Protein AF-A0A286EP59-F1 (afdb_monomer)

Foldseek 3Di:
DPDPDDPPQKWKWKALVLPDDTATDPQWPDKPDKDKDFDKDWPDDPPNVPDTDIDGPDIWIKIKIKGKDFQDDDDTRVRVVQQVQLPPPDDSSQKMKMKMDGNLQDAFIKIFIWGKDWDKACDPDPGMIMIMIMTIGDDDTGTDRGPLHPQDEWAWQAWPPLFDPAFDKIKTFTARQRQWPWKAQAPGTFPDWDADDSRGIIITGQHDVSRPGQKMWIAGPVGIDIDGRQFHCPDDFDWDDDDPVGATDTPPDGQFDADPVRDTDHDPFWDWDDDVPDITIHGD

Solvent-accessible surface area (backbone atoms only — not comparable to full-atom values): 16296 Å² total; per-residue (Å²): 132,85,78,84,76,66,85,85,44,65,38,49,31,41,20,82,75,70,80,61,77,70,32,65,65,68,58,67,78,45,71,70,50,84,44,76,50,68,42,74,41,85,58,59,58,96,80,46,80,91,49,88,36,75,42,72,80,49,72,49,40,37,35,42,38,26,29,59,42,78,67,66,92,72,86,74,57,69,46,56,56,55,59,57,65,18,61,95,44,68,70,78,62,19,44,33,22,38,38,38,28,33,66,83,28,42,81,56,18,36,35,33,36,24,38,61,46,80,47,81,46,77,50,97,49,96,55,38,30,35,39,40,36,39,32,45,43,52,74,72,72,42,81,42,80,18,92,66,36,68,75,47,65,35,41,71,49,33,32,40,62,50,63,49,59,66,64,37,72,31,43,35,35,40,38,49,42,63,66,53,77,47,47,25,29,52,94,35,64,35,90,54,74,45,73,37,82,93,14,31,33,35,45,28,40,34,24,84,86,23,57,84,30,62,30,36,35,41,27,37,94,69,36,71,26,74,38,55,38,23,22,66,70,82,63,93,78,54,72,52,67,64,48,100,86,66,48,60,25,52,82,88,42,81,75,75,76,81,44,102,83,73,58,90,77,69,71,90,48,56,48,80,50,83,48,99,92,52,82,48,62,33,57,104

Radius of gyration: 27.91 Å; Cα contacts (8 Å, |Δi|>4): 615; chains: 1; bounding box: 55×60×104 Å

pLDDT: mean 75.4, std 17.61, range [32.81, 95.69]

Structure (mmCIF, N/CA/C/O backbone):
data_AF-A0A286EP59-F1
#
_entry.id   AF-A0A286EP59-F1
#
loop_
_atom_site.group_PDB
_atom_site.id
_atom_site.type_symbol
_atom_site.label_atom_id
_atom_site.label_alt_id
_atom_site.label_comp_id
_atom_site.label_asym_id
_atom_site.label_entity_id
_atom_site.label_seq_id
_atom_site.pdbx_PDB_ins_code
_atom_site.Cartn_x
_atom_site.Cartn_y
_atom_site.Cartn_z
_atom_site.occupancy
_atom_site.B_iso_or_equiv
_atom_site.auth_seq_id
_atom_site.auth_comp_id
_atom_site.auth_asym_id
_atom_site.auth_atom_id
_atom_site.pdbx_PDB_model_num
ATOM 1 N N . MET A 1 1 ? -20.302 1.906 -12.941 1.00 37.22 1 MET A N 1
ATOM 2 C CA . MET A 1 1 ? -19.857 3.307 -12.773 1.00 37.22 1 MET A CA 1
ATOM 3 C C . MET A 1 1 ? -18.383 3.247 -12.395 1.00 37.22 1 MET A C 1
ATOM 5 O O . MET A 1 1 ? -18.082 2.725 -11.335 1.00 37.22 1 MET A O 1
ATOM 9 N N . VAL A 1 2 ? -17.461 3.611 -13.293 1.00 38.53 2 VAL A N 1
ATOM 10 C CA . VAL A 1 2 ? -16.016 3.547 -13.001 1.00 38.53 2 VAL A CA 1
ATOM 11 C C . VAL A 1 2 ? -15.679 4.744 -12.119 1.00 38.53 2 VAL A C 1
ATOM 13 O O . VAL A 1 2 ? -15.661 5.878 -12.597 1.00 38.53 2 VAL A O 1
ATOM 16 N N . THR A 1 3 ? -15.493 4.516 -10.822 1.00 42.91 3 THR A N 1
ATOM 17 C CA . THR A 1 3 ? -15.044 5.556 -9.894 1.00 42.91 3 THR A CA 1
ATOM 18 C C . THR A 1 3 ? -13.669 6.019 -10.362 1.00 42.91 3 THR A C 1
ATOM 20 O O . THR A 1 3 ? -12.721 5.237 -10.375 1.00 42.91 3 THR A O 1
ATOM 23 N N . ARG A 1 4 ? -13.558 7.272 -10.815 1.00 45.31 4 ARG A N 1
ATOM 24 C CA . ARG A 1 4 ? -12.276 7.859 -11.217 1.00 45.31 4 ARG A CA 1
ATOM 25 C C . ARG A 1 4 ? -11.394 7.960 -9.970 1.00 45.31 4 ARG A C 1
ATOM 27 O O . ARG A 1 4 ? -11.569 8.867 -9.162 1.00 45.31 4 ARG A O 1
ATOM 34 N N . ARG A 1 5 ? -10.503 6.987 -9.779 1.00 49.22 5 ARG A N 1
ATOM 35 C CA . ARG A 1 5 ? -9.507 6.981 -8.702 1.00 49.22 5 ARG A CA 1
ATOM 36 C C . ARG A 1 5 ? -8.409 7.996 -9.026 1.00 49.22 5 ARG A C 1
ATOM 38 O O . ARG A 1 5 ? -7.982 8.108 -10.171 1.00 49.22 5 ARG A O 1
ATOM 45 N N . LEU A 1 6 ? -7.992 8.773 -8.029 1.00 49.88 6 LEU A N 1
ATOM 46 C CA . LEU A 1 6 ? -6.940 9.779 -8.189 1.00 49.88 6 LEU A CA 1
ATOM 47 C C . LEU A 1 6 ? -5.552 9.123 -8.232 1.00 49.88 6 LEU A C 1
ATOM 49 O O . LEU A 1 6 ? -5.297 8.175 -7.495 1.00 49.88 6 LEU A O 1
ATOM 53 N N . ALA A 1 7 ? -4.628 9.710 -8.999 1.00 46.06 7 ALA A N 1
ATOM 54 C CA . ALA A 1 7 ? -3.226 9.280 -9.109 1.00 46.06 7 ALA A CA 1
ATOM 55 C C . ALA A 1 7 ? -2.440 9.297 -7.777 1.00 46.06 7 ALA A C 1
ATOM 57 O O . ALA A 1 7 ? -1.387 8.685 -7.666 1.00 46.06 7 ALA A O 1
ATOM 58 N N . ARG A 1 8 ? -2.964 9.957 -6.737 1.00 57.34 8 ARG A N 1
ATOM 59 C CA . ARG A 1 8 ? -2.324 10.096 -5.417 1.00 57.34 8 ARG A CA 1
ATOM 60 C C . ARG A 1 8 ? -2.447 8.870 -4.493 1.00 57.34 8 ARG A C 1
ATOM 62 O O . ARG A 1 8 ? -2.094 8.964 -3.327 1.00 57.34 8 ARG A O 1
ATOM 69 N N . ASN A 1 9 ? -3.007 7.758 -4.968 1.00 71.75 9 ASN A N 1
ATOM 70 C CA . ASN A 1 9 ? -3.218 6.543 -4.167 1.00 71.75 9 ASN A CA 1
ATOM 71 C C . ASN A 1 9 ? -2.093 5.508 -4.348 1.00 71.75 9 ASN A C 1
ATOM 73 O O . ASN A 1 9 ? -2.273 4.339 -4.024 1.00 71.75 9 ASN A O 1
ATOM 77 N N . PHE A 1 10 ? 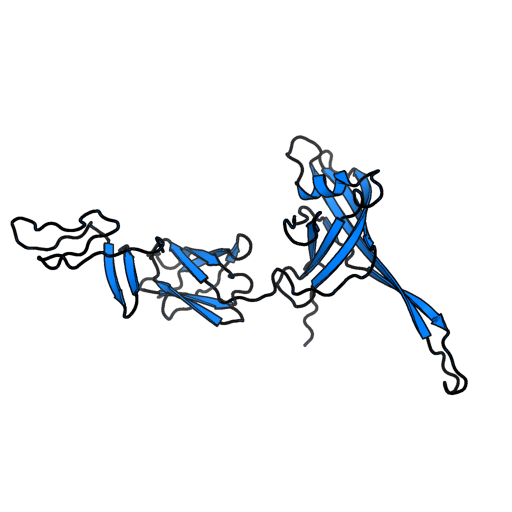-0.946 5.901 -4.902 1.00 80.19 10 PHE A N 1
ATOM 78 C CA . PHE A 1 10 ? 0.178 4.989 -5.058 1.00 80.19 10 PHE A CA 1
ATOM 79 C C . PHE A 1 10 ? 1.162 5.102 -3.916 1.00 80.19 10 PHE A C 1
ATOM 81 O O . PHE A 1 10 ? 1.440 6.169 -3.370 1.00 80.19 10 PHE A O 1
ATOM 88 N N . GLY A 1 11 ? 1.696 3.945 -3.578 1.00 85.25 11 GLY A N 1
ATOM 89 C CA . GLY A 1 11 ? 2.773 3.793 -2.656 1.00 85.25 11 GLY A CA 1
ATOM 90 C C . GLY A 1 11 ? 4.020 3.237 -3.300 1.00 85.25 11 GLY A C 1
ATOM 91 O O . GLY A 1 11 ? 3.915 2.421 -4.204 1.00 85.25 11 GLY A O 1
ATOM 92 N N . LEU A 1 12 ? 5.172 3.679 -2.804 1.00 90.19 12 LEU A N 1
ATOM 93 C CA . LEU A 1 12 ? 6.494 3.277 -3.247 1.00 90.19 12 LEU A CA 1
ATOM 94 C C . LEU A 1 12 ? 7.293 2.763 -2.048 1.00 90.19 12 LEU A C 1
ATOM 96 O O . LEU A 1 12 ? 7.479 3.502 -1.079 1.00 90.19 12 LEU A O 1
ATOM 100 N N . ASP A 1 13 ? 7.777 1.526 -2.132 1.00 91.56 13 ASP A N 1
ATOM 101 C CA . ASP A 1 13 ? 8.725 0.980 -1.161 1.00 91.56 13 ASP A CA 1
ATOM 102 C C . ASP A 1 13 ? 9.990 0.487 -1.864 1.00 91.56 13 ASP A C 1
ATOM 104 O O . ASP A 1 13 ? 9.941 0.018 -3.005 1.00 91.56 13 ASP A O 1
ATOM 108 N N . VAL A 1 14 ? 11.108 0.549 -1.143 1.00 92.06 14 VAL A N 1
ATOM 109 C CA . VAL A 1 14 ? 12.451 0.224 -1.632 1.00 92.06 14 VAL A CA 1
ATOM 110 C C . VAL A 1 14 ? 13.106 -0.816 -0.718 1.00 92.06 14 VAL A C 1
ATOM 112 O O . VAL A 1 14 ? 12.961 -0.750 0.503 1.00 92.06 14 VAL A O 1
ATOM 115 N N . SER A 1 15 ? 13.829 -1.777 -1.295 1.00 92.00 15 SER A N 1
ATOM 116 C CA . SER A 1 15 ? 14.609 -2.798 -0.577 1.00 92.00 15 SER A CA 1
ATOM 117 C C . SER A 1 15 ? 15.932 -3.105 -1.297 1.00 92.00 15 SER A C 1
ATOM 119 O O . SER A 1 15 ? 16.074 -2.879 -2.499 1.00 92.00 15 SER A O 1
ATOM 121 N N . ARG A 1 16 ? 16.912 -3.639 -0.557 1.00 87.44 16 ARG A N 1
ATOM 122 C CA . ARG A 1 16 ? 18.180 -4.179 -1.094 1.00 87.44 16 ARG A CA 1
ATOM 123 C C . ARG A 1 16 ? 18.080 -5.640 -1.509 1.00 87.44 16 ARG A C 1
ATOM 125 O O . ARG A 1 16 ? 18.800 -6.059 -2.406 1.00 87.44 16 ARG A O 1
ATOM 132 N N . ASP A 1 17 ? 17.231 -6.410 -0.837 1.00 83.88 17 ASP A N 1
ATOM 133 C CA . ASP A 1 17 ? 17.156 -7.864 -1.002 1.00 83.88 17 ASP A CA 1
ATOM 134 C C . ASP A 1 17 ? 15.942 -8.303 -1.843 1.00 83.88 17 ASP A C 1
ATOM 136 O O . ASP A 1 17 ? 15.918 -9.422 -2.352 1.00 83.88 17 ASP A O 1
ATOM 140 N N . GLY A 1 18 ? 14.942 -7.426 -2.008 1.00 80.44 18 GLY A N 1
ATOM 141 C CA . GLY A 1 18 ? 13.724 -7.703 -2.773 1.00 80.44 18 GLY A CA 1
ATOM 142 C C . GLY A 1 18 ? 12.801 -8.762 -2.164 1.00 80.44 18 GLY A C 1
ATOM 143 O O . GLY A 1 18 ? 11.808 -9.126 -2.797 1.00 80.44 18 GLY A O 1
ATOM 144 N N . ALA A 1 19 ? 13.106 -9.240 -0.956 1.00 75.19 19 ALA A N 1
ATOM 145 C CA . ALA A 1 19 ? 12.418 -10.330 -0.274 1.00 75.19 19 ALA A CA 1
ATOM 146 C C . ALA A 1 19 ? 11.863 -9.881 1.085 1.00 75.19 19 ALA A C 1
ATOM 148 O O . ALA A 1 19 ? 10.667 -10.016 1.344 1.00 75.19 19 ALA A O 1
ATOM 149 N N . ALA A 1 20 ? 12.709 -9.295 1.929 1.00 68.31 20 ALA A N 1
ATOM 150 C CA . ALA A 1 20 ? 12.374 -8.779 3.248 1.00 68.31 20 ALA A CA 1
ATOM 151 C C . ALA A 1 20 ? 12.752 -7.283 3.337 1.00 68.31 20 ALA A C 1
ATOM 153 O O . ALA A 1 20 ? 13.206 -6.675 2.375 1.00 68.31 20 ALA A O 1
ATOM 154 N N . ASN A 1 21 ? 12.512 -6.635 4.477 1.00 83.81 21 ASN A N 1
ATOM 155 C CA . ASN A 1 21 ? 13.066 -5.296 4.750 1.00 83.81 21 ASN A CA 1
ATOM 156 C C . ASN A 1 21 ? 12.683 -4.196 3.739 1.00 83.81 21 ASN A C 1
ATOM 158 O O . ASN A 1 21 ? 13.524 -3.443 3.250 1.00 83.81 21 ASN A O 1
ATOM 162 N N . TRP A 1 22 ? 11.393 -4.083 3.437 1.00 85.31 22 TRP A N 1
ATOM 163 C CA . TRP A 1 22 ? 10.880 -3.004 2.598 1.00 85.31 22 TRP A CA 1
ATOM 164 C C . TRP A 1 22 ? 10.755 -1.705 3.392 1.00 85.31 22 TRP A C 1
ATOM 166 O O . TRP A 1 22 ? 10.037 -1.649 4.391 1.00 85.31 22 TRP A O 1
ATOM 176 N N . LEU A 1 23 ? 11.428 -0.654 2.926 1.00 86.94 23 LEU A N 1
ATOM 177 C CA . LEU A 1 23 ? 11.336 0.685 3.493 1.00 86.94 23 LEU A CA 1
ATOM 178 C C . LEU A 1 23 ? 10.389 1.541 2.659 1.00 86.94 23 LEU A C 1
ATOM 180 O O . LEU A 1 23 ? 10.552 1.681 1.447 1.00 86.94 23 LEU A O 1
ATOM 184 N N . ARG A 1 24 ? 9.401 2.136 3.326 1.00 88.00 24 ARG A N 1
ATOM 185 C CA . ARG A 1 24 ? 8.423 3.025 2.703 1.00 88.00 24 ARG A CA 1
ATOM 186 C C . ARG A 1 24 ? 9.058 4.362 2.334 1.00 88.00 24 ARG A C 1
ATOM 188 O O . ARG A 1 24 ? 9.624 5.010 3.209 1.00 88.00 24 ARG A O 1
ATOM 195 N N . CYS A 1 25 ? 8.875 4.830 1.100 1.00 84.88 25 CYS A N 1
ATOM 196 C CA . CYS A 1 25 ? 9.193 6.210 0.735 1.00 84.88 25 CYS A CA 1
ATOM 197 C C . CYS A 1 25 ? 8.203 7.182 1.399 1.00 84.88 25 CYS A C 1
ATOM 199 O O . CYS A 1 25 ? 7.010 7.197 1.083 1.00 84.88 25 CYS A O 1
ATOM 201 N N . THR A 1 26 ? 8.705 7.987 2.332 1.00 81.31 26 THR A N 1
ATOM 202 C CA . THR A 1 26 ? 7.993 9.066 3.030 1.00 81.31 26 THR A CA 1
ATOM 203 C C . THR A 1 26 ? 8.334 10.430 2.430 1.00 81.31 26 THR A C 1
ATOM 205 O O . THR A 1 26 ? 9.315 10.575 1.703 1.00 81.31 26 THR A O 1
ATOM 208 N N . GLY A 1 27 ? 7.499 11.442 2.696 1.00 76.94 27 GLY A N 1
ATOM 209 C CA . GLY A 1 27 ? 7.757 12.816 2.243 1.00 76.94 27 GLY A CA 1
ATOM 210 C C . GLY A 1 27 ? 7.637 13.034 0.729 1.00 76.94 27 GLY A C 1
ATOM 211 O O . GLY A 1 27 ? 8.167 14.021 0.222 1.00 76.94 27 GLY A O 1
ATOM 212 N N . VAL A 1 28 ? 6.960 12.128 0.013 1.00 83.12 28 VAL A N 1
ATOM 213 C CA . VAL A 1 28 ? 6.723 12.231 -1.434 1.00 83.12 28 VAL A CA 1
ATOM 214 C C . VAL A 1 28 ? 5.792 13.409 -1.726 1.00 83.12 28 VAL A C 1
ATOM 216 O O . VAL A 1 28 ? 4.666 13.457 -1.233 1.00 83.12 28 VAL A O 1
ATOM 219 N N . VAL A 1 29 ? 6.275 14.353 -2.528 1.00 82.75 29 VAL A N 1
ATOM 220 C CA . VAL A 1 29 ? 5.562 15.577 -2.930 1.00 82.75 29 VAL A CA 1
ATOM 221 C C . VAL A 1 29 ? 4.907 15.395 -4.291 1.00 82.75 29 VAL A C 1
ATOM 223 O O . VAL A 1 29 ? 3.807 15.886 -4.534 1.00 82.75 29 VAL A O 1
ATOM 226 N N . ASP A 1 30 ? 5.587 14.667 -5.171 1.00 83.31 30 ASP A N 1
ATOM 227 C CA . ASP A 1 30 ? 5.148 14.402 -6.529 1.00 83.31 30 ASP A CA 1
ATOM 228 C C . ASP A 1 30 ? 5.519 12.969 -6.901 1.00 83.31 30 ASP A C 1
ATOM 230 O O . ASP A 1 30 ? 6.642 12.517 -6.661 1.00 83.31 30 ASP A O 1
ATOM 234 N N . PHE A 1 31 ? 4.565 12.250 -7.478 1.00 83.50 31 PHE A N 1
ATOM 235 C CA . PHE A 1 31 ? 4.744 10.876 -7.919 1.00 83.50 31 PHE A CA 1
ATOM 236 C C . PHE A 1 31 ? 4.316 10.786 -9.379 1.00 83.50 31 PHE A C 1
ATOM 238 O O . PHE A 1 31 ? 3.130 10.879 -9.697 1.00 83.50 31 PHE A O 1
ATOM 245 N N . GLY A 1 32 ? 5.291 10.584 -10.264 1.00 76.94 32 GLY A N 1
ATOM 246 C CA . GLY A 1 32 ? 5.094 10.529 -11.712 1.00 76.94 32 GLY A CA 1
ATOM 247 C C . GLY A 1 32 ? 4.379 9.269 -12.204 1.00 76.94 32 GLY A C 1
ATOM 248 O O . GLY A 1 32 ? 4.079 9.168 -13.391 1.00 76.94 32 GLY A O 1
ATOM 249 N N . GLY A 1 33 ? 4.078 8.320 -11.311 1.00 76.88 33 GLY A N 1
ATOM 250 C CA . GLY A 1 33 ? 3.508 7.031 -11.683 1.00 76.88 33 GLY A CA 1
ATOM 251 C C . GLY A 1 33 ? 4.537 6.083 -12.310 1.00 76.88 33 GLY A C 1
ATOM 252 O O . GLY A 1 33 ? 5.633 6.503 -12.687 1.00 76.88 33 GLY A O 1
ATOM 253 N N . PRO A 1 34 ? 4.199 4.790 -12.430 1.00 84.06 34 PRO A N 1
ATOM 254 C CA . PRO A 1 34 ? 4.970 3.867 -13.246 1.00 84.06 34 PRO A CA 1
ATOM 255 C C . PRO A 1 34 ? 4.710 4.138 -14.734 1.00 84.06 34 PRO A C 1
ATOM 257 O O . PRO A 1 34 ? 3.574 4.048 -15.204 1.00 84.06 34 PRO A O 1
ATOM 260 N N . ALA A 1 35 ? 5.766 4.450 -15.480 1.00 88.38 35 ALA A N 1
ATOM 261 C CA . ALA A 1 35 ? 5.729 4.595 -16.927 1.00 88.38 35 ALA A CA 1
ATOM 262 C C . ALA A 1 35 ? 6.224 3.304 -17.583 1.00 88.38 35 ALA A C 1
ATOM 264 O O . ALA A 1 35 ? 7.310 2.830 -17.267 1.00 88.38 35 ALA A O 1
ATOM 265 N N . PHE A 1 36 ? 5.441 2.751 -18.509 1.00 88.12 36 PHE A N 1
ATOM 266 C CA . PHE A 1 36 ? 5.832 1.612 -19.339 1.00 88.12 36 PHE A CA 1
ATOM 267 C C . PHE A 1 36 ? 5.971 2.079 -20.783 1.00 88.12 36 PHE A C 1
ATOM 269 O O . PHE A 1 36 ? 5.003 2.553 -21.381 1.00 88.12 36 PHE A O 1
ATOM 276 N N . THR A 1 37 ? 7.167 1.933 -21.343 1.00 90.75 37 THR A N 1
ATOM 277 C CA . THR A 1 37 ? 7.516 2.443 -22.670 1.00 90.75 37 THR A CA 1
ATOM 278 C C . THR A 1 37 ? 7.837 1.266 -23.593 1.00 90.75 37 THR A C 1
ATOM 280 O O . THR A 1 37 ? 8.955 0.748 -23.552 1.00 90.75 37 THR A O 1
ATOM 283 N N . PRO A 1 38 ? 6.869 0.801 -24.405 1.00 89.88 38 PRO A N 1
ATOM 284 C CA . PRO A 1 38 ? 7.099 -0.265 -25.372 1.00 89.88 38 PRO A CA 1
ATOM 285 C C . PRO A 1 38 ? 7.773 0.269 -26.641 1.00 89.88 38 PRO A C 1
ATOM 287 O O . PRO A 1 38 ? 7.291 1.225 -27.259 1.00 89.88 38 PRO A O 1
ATOM 290 N N . THR A 1 39 ? 8.832 -0.405 -27.080 1.00 91.06 39 THR A N 1
ATOM 291 C CA . THR A 1 39 ? 9.422 -0.219 -28.409 1.00 91.06 39 THR A CA 1
ATOM 292 C C . THR A 1 39 ? 8.615 -1.018 -29.424 1.00 91.06 39 THR A C 1
ATOM 294 O O . THR A 1 39 ? 8.334 -2.199 -29.229 1.00 91.06 39 THR A O 1
ATOM 297 N N . LYS A 1 40 ? 8.207 -0.359 -30.509 1.00 88.31 40 LYS A N 1
ATOM 298 C CA . LYS A 1 40 ? 7.279 -0.893 -31.511 1.00 88.31 40 LYS A CA 1
ATOM 299 C C . LYS A 1 40 ? 8.006 -1.100 -32.835 1.00 88.31 40 LYS A C 1
ATOM 301 O O . LYS A 1 40 ? 8.562 -0.141 -33.366 1.00 88.31 40 LYS A O 1
ATOM 306 N N . ALA A 1 41 ? 7.950 -2.309 -33.380 1.00 85.38 41 ALA A N 1
ATOM 307 C CA . ALA A 1 41 ? 8.433 -2.619 -34.721 1.00 85.38 41 ALA A CA 1
ATOM 308 C C . ALA A 1 41 ? 7.261 -2.924 -35.660 1.00 85.38 41 ALA A C 1
ATOM 310 O O . ALA A 1 41 ? 6.232 -3.454 -35.235 1.00 85.38 41 ALA A O 1
ATOM 311 N N . ASP A 1 42 ? 7.421 -2.576 -36.937 1.00 85.00 42 ASP A N 1
ATOM 312 C CA . ASP A 1 42 ? 6.468 -2.955 -37.982 1.00 85.00 42 ASP A CA 1
ATOM 313 C C . ASP A 1 42 ? 6.542 -4.475 -38.197 1.00 85.00 42 ASP A C 1
ATOM 315 O O . ASP A 1 42 ? 7.626 -5.028 -38.390 1.00 85.00 42 ASP A O 1
ATOM 319 N N . SER A 1 43 ? 5.394 -5.144 -38.124 1.00 83.06 43 SER A N 1
ATOM 320 C CA . SER A 1 43 ? 5.244 -6.589 -38.327 1.00 83.06 43 SER A CA 1
ATOM 321 C C . SER A 1 43 ? 4.156 -6.901 -39.352 1.00 83.06 43 SER A C 1
ATOM 323 O O . SER A 1 43 ? 3.492 -7.931 -39.260 1.00 83.06 43 SER A O 1
ATOM 325 N N . THR A 1 44 ? 3.912 -5.975 -40.280 1.00 84.19 44 THR A N 1
ATOM 326 C CA . THR A 1 44 ? 2.902 -6.135 -41.330 1.00 84.19 44 THR A CA 1
ATOM 327 C C . THR A 1 44 ? 3.256 -7.309 -42.245 1.00 84.19 44 THR A C 1
ATOM 329 O O . THR A 1 44 ? 4.384 -7.407 -42.729 1.00 84.19 44 THR A O 1
ATOM 332 N N . ASP A 1 45 ? 2.282 -8.182 -42.497 1.00 79.38 45 ASP A N 1
ATOM 333 C CA . ASP A 1 45 ? 2.404 -9.325 -43.402 1.00 79.38 45 ASP A CA 1
ATOM 334 C C . ASP A 1 45 ? 1.542 -9.147 -44.666 1.00 79.38 45 ASP A C 1
ATOM 336 O O . ASP A 1 45 ? 0.793 -8.178 -44.817 1.00 79.38 45 ASP A O 1
ATOM 340 N N . VAL A 1 46 ? 1.681 -10.080 -45.612 1.00 79.31 46 VAL A N 1
ATOM 341 C CA . VAL A 1 46 ? 0.963 -10.044 -46.899 1.00 79.31 46 VAL A CA 1
ATOM 342 C C . VAL A 1 46 ? -0.554 -10.221 -46.753 1.00 79.31 46 VAL A C 1
ATOM 344 O O . VAL A 1 46 ? -1.293 -9.830 -47.654 1.00 79.31 46 VAL A O 1
ATOM 347 N N . ASP A 1 47 ? -1.015 -10.738 -45.611 1.00 81.50 47 ASP A N 1
ATOM 348 C CA . ASP A 1 47 ? -2.419 -11.043 -45.330 1.00 81.50 47 ASP A CA 1
ATOM 349 C C . ASP A 1 47 ? -3.102 -9.969 -44.463 1.00 81.50 47 ASP A C 1
ATOM 351 O O . ASP A 1 47 ? -4.308 -10.032 -44.220 1.00 81.50 47 ASP A O 1
ATOM 355 N N . SER A 1 48 ? -2.378 -8.917 -44.063 1.00 76.38 48 SER A N 1
ATOM 356 C CA . SER A 1 48 ? -2.872 -7.835 -43.195 1.00 76.38 48 SER A CA 1
ATOM 357 C C . SER A 1 48 ? -3.948 -6.939 -43.844 1.00 76.38 48 SER A C 1
ATOM 359 O O . SER A 1 48 ? -4.353 -5.927 -43.269 1.00 76.38 48 SER A O 1
ATOM 361 N N . GLY A 1 49 ? -4.412 -7.259 -45.059 1.00 78.00 49 GLY A N 1
ATOM 362 C CA . GLY A 1 49 ? -5.521 -6.565 -45.726 1.00 78.00 49 GLY A CA 1
ATOM 363 C C . GLY A 1 49 ? -5.274 -5.072 -45.981 1.00 78.00 49 GLY A C 1
ATOM 364 O O . GLY A 1 49 ? -6.227 -4.304 -46.080 1.00 78.00 49 GLY A O 1
ATOM 365 N N . GLY A 1 50 ? -4.006 -4.649 -46.049 1.00 77.75 50 GLY A N 1
ATOM 366 C CA . GLY A 1 50 ? -3.611 -3.245 -46.212 1.00 77.75 50 GLY A CA 1
ATOM 367 C C . GLY A 1 50 ? -3.520 -2.431 -44.912 1.00 77.75 50 GLY A C 1
ATOM 368 O O . GLY A 1 50 ? -3.252 -1.231 -44.977 1.00 77.75 50 GLY A O 1
ATOM 369 N N . PHE A 1 51 ? -3.703 -3.049 -43.741 1.00 80.12 51 PHE A N 1
ATOM 370 C CA . PHE A 1 51 ? -3.517 -2.408 -42.435 1.00 80.12 51 PHE A CA 1
ATOM 371 C C . PHE A 1 51 ? -2.119 -2.685 -41.871 1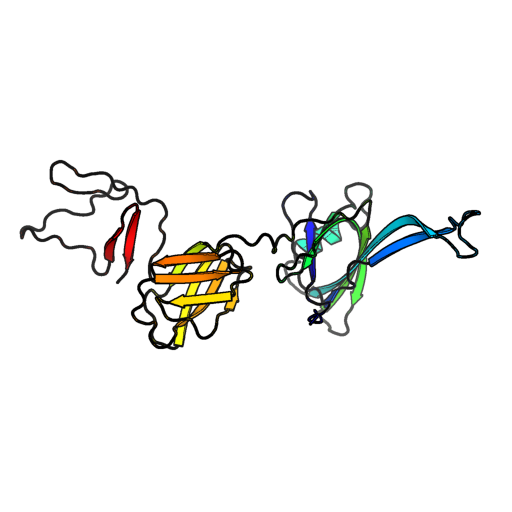.00 80.12 51 PHE A C 1
ATOM 373 O O . PHE A 1 51 ? -1.558 -3.754 -42.082 1.00 80.12 51 PHE A O 1
ATOM 380 N N . LYS A 1 52 ? -1.548 -1.723 -41.133 1.00 79.69 52 LYS A N 1
ATOM 381 C CA . LYS A 1 52 ? -0.263 -1.923 -40.444 1.00 79.69 52 LYS A CA 1
ATOM 382 C C . LYS A 1 52 ? -0.439 -2.824 -39.224 1.00 79.69 52 LYS A C 1
ATOM 384 O O . LYS A 1 52 ? -1.308 -2.559 -38.394 1.00 79.69 52 LYS A O 1
ATOM 389 N N . SER A 1 53 ? 0.442 -3.808 -39.080 1.00 80.88 53 SER A N 1
ATOM 390 C CA . SER A 1 53 ? 0.596 -4.599 -37.858 1.00 80.88 53 SER A CA 1
ATOM 391 C C . SER A 1 53 ? 1.847 -4.151 -37.106 1.00 80.88 53 SER A C 1
ATOM 393 O O . SER A 1 53 ? 2.848 -3.766 -37.713 1.00 80.88 53 SER A O 1
ATOM 395 N N . ILE A 1 54 ? 1.780 -4.142 -35.778 1.00 83.44 54 ILE A N 1
ATOM 396 C CA . ILE A 1 54 ? 2.866 -3.679 -34.915 1.00 83.44 54 ILE A CA 1
ATOM 397 C C . ILE A 1 54 ? 3.093 -4.717 -33.823 1.00 83.44 54 ILE A C 1
ATOM 399 O O . ILE A 1 54 ? 2.157 -5.077 -33.109 1.00 83.44 54 ILE A O 1
ATOM 403 N N . THR A 1 55 ? 4.348 -5.117 -33.642 1.00 84.06 55 THR A N 1
ATOM 404 C CA . THR A 1 55 ? 4.782 -5.984 -32.542 1.00 84.06 55 THR A CA 1
ATOM 405 C C . THR A 1 55 ? 5.646 -5.190 -31.564 1.00 84.06 55 THR A C 1
ATOM 407 O O . THR A 1 55 ? 6.453 -4.351 -31.970 1.00 84.06 55 THR A O 1
ATOM 410 N N . VAL A 1 56 ? 5.469 -5.429 -30.261 1.00 83.94 56 VAL A N 1
ATOM 411 C CA . VAL A 1 56 ? 6.352 -4.876 -29.224 1.00 83.94 56 VAL A CA 1
ATOM 412 C C . VAL A 1 56 ? 7.597 -5.751 -29.148 1.00 83.94 56 VAL A C 1
ATOM 414 O O . VAL A 1 56 ? 7.484 -6.937 -28.854 1.00 83.94 56 VAL A O 1
ATOM 417 N N . THR A 1 57 ? 8.763 -5.184 -29.446 1.00 85.06 57 THR A N 1
ATOM 418 C CA . THR A 1 57 ? 10.031 -5.933 -29.445 1.00 85.06 57 THR A CA 1
ATOM 419 C C . THR A 1 57 ? 10.714 -5.892 -28.092 1.00 85.06 57 THR A C 1
ATOM 421 O O . THR A 1 57 ? 11.276 -6.893 -27.673 1.00 85.06 57 THR A O 1
ATOM 424 N N . ASP A 1 58 ? 10.599 -4.761 -27.396 1.00 83.56 58 ASP A N 1
ATOM 425 C CA . ASP A 1 58 ? 11.183 -4.524 -26.080 1.00 83.56 58 ASP A CA 1
ATOM 426 C C . ASP A 1 58 ? 10.260 -3.627 -25.255 1.00 83.56 58 ASP A C 1
ATOM 428 O O . ASP A 1 58 ? 9.461 -2.857 -25.798 1.00 83.56 58 ASP A O 1
ATOM 432 N N . GLN A 1 59 ? 10.389 -3.688 -23.932 1.00 88.06 59 GLN A N 1
ATOM 433 C CA . GLN A 1 59 ? 9.633 -2.836 -23.022 1.00 88.06 59 GLN A CA 1
ATOM 434 C C . GLN A 1 59 ? 10.526 -2.340 -21.889 1.00 88.06 59 GLN A C 1
ATOM 436 O O . GLN A 1 59 ? 11.064 -3.137 -21.124 1.00 88.06 59 GLN A O 1
ATOM 441 N N . ALA A 1 60 ? 10.623 -1.019 -21.759 1.00 91.12 60 ALA A N 1
ATOM 442 C CA . ALA A 1 60 ? 11.250 -0.364 -20.620 1.00 91.12 60 ALA A CA 1
ATOM 443 C C . ALA A 1 60 ? 10.190 0.083 -19.607 1.00 91.12 60 ALA A C 1
ATOM 445 O O . ALA A 1 60 ? 9.022 0.292 -19.959 1.00 91.12 60 ALA A O 1
ATOM 446 N N . TRP A 1 61 ? 10.601 0.267 -18.357 1.00 92.94 61 TRP A N 1
ATOM 447 C CA . TRP A 1 61 ? 9.780 0.921 -17.346 1.00 92.94 61 TRP A CA 1
ATOM 448 C C . TRP A 1 61 ? 10.615 1.877 -16.504 1.00 92.94 61 TRP A C 1
ATOM 450 O O . TRP A 1 61 ? 11.801 1.642 -16.286 1.00 92.94 61 TRP A O 1
ATOM 460 N N . SER A 1 62 ? 9.998 2.961 -16.048 1.00 91.94 62 SER A N 1
ATOM 461 C CA . SER A 1 62 ? 10.643 3.931 -15.167 1.00 91.94 62 SER A CA 1
ATOM 462 C C . SER A 1 62 ? 9.648 4.575 -14.213 1.00 91.94 62 SER A C 1
ATOM 464 O O . SER A 1 62 ? 8.445 4.623 -14.488 1.00 91.94 62 SER A O 1
ATOM 466 N N . ILE A 1 63 ? 10.147 5.060 -13.075 1.00 91.19 63 ILE A N 1
ATOM 467 C CA . ILE A 1 63 ? 9.351 5.764 -12.063 1.00 91.19 63 ILE A CA 1
ATOM 468 C C . ILE A 1 63 ? 10.077 7.018 -11.614 1.00 91.19 63 ILE A C 1
ATOM 470 O O . ILE A 1 63 ? 11.185 6.949 -11.091 1.00 91.19 63 ILE A O 1
ATOM 474 N N . GLY A 1 64 ? 9.405 8.157 -11.756 1.00 89.31 64 GLY A N 1
ATOM 475 C CA . GLY A 1 64 ? 9.851 9.420 -11.185 1.00 89.31 64 GLY A CA 1
ATOM 476 C C . GLY A 1 64 ?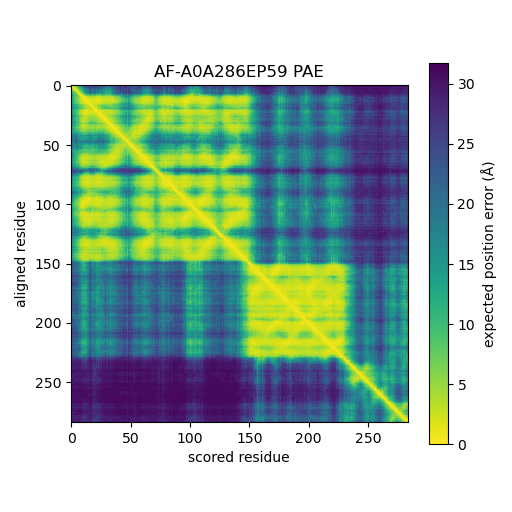 9.145 9.708 -9.871 1.00 89.31 64 GLY A C 1
ATOM 477 O O . GLY A 1 64 ? 7.917 9.690 -9.805 1.00 89.31 64 GLY A O 1
ATOM 478 N N . THR A 1 65 ? 9.907 10.015 -8.829 1.00 89.31 65 THR A N 1
ATOM 479 C CA . THR A 1 65 ? 9.368 10.482 -7.550 1.00 89.31 65 THR A CA 1
ATOM 480 C C . THR A 1 65 ? 10.143 11.697 -7.071 1.00 89.31 65 THR A C 1
ATOM 482 O O . THR A 1 65 ? 11.356 11.785 -7.252 1.00 89.31 65 THR A O 1
ATOM 485 N N . LYS A 1 66 ? 9.453 12.631 -6.425 1.00 87.31 66 LYS A N 1
ATOM 486 C CA . LYS A 1 66 ? 10.075 13.761 -5.734 1.00 87.31 66 LYS A CA 1
ATOM 487 C C . LYS A 1 66 ? 9.739 13.691 -4.265 1.00 87.31 66 LYS A C 1
ATOM 489 O O . LYS A 1 66 ? 8.577 13.481 -3.913 1.00 87.31 66 LYS A O 1
ATOM 494 N N . TYR A 1 67 ? 10.738 13.868 -3.416 1.00 85.69 67 TYR A N 1
ATOM 495 C CA . TYR A 1 67 ? 10.531 13.966 -1.981 1.00 85.69 67 TYR A CA 1
ATOM 496 C C . TYR A 1 67 ? 11.268 15.164 -1.400 1.00 85.69 67 TYR A C 1
ATOM 498 O O . TYR A 1 67 ? 12.347 15.548 -1.859 1.00 85.69 67 TYR A O 1
ATOM 506 N N . ASN A 1 68 ? 10.666 15.743 -0.366 1.00 84.50 68 ASN A N 1
ATOM 507 C CA . ASN A 1 68 ? 11.277 16.818 0.396 1.00 84.50 68 ASN A CA 1
ATOM 508 C C . ASN A 1 68 ? 12.134 16.254 1.527 1.00 84.50 68 ASN A C 1
ATOM 510 O O . ASN A 1 68 ? 11.801 15.249 2.157 1.00 84.50 68 ASN A O 1
ATOM 514 N N . ARG A 1 69 ? 13.222 16.962 1.813 1.00 75.38 69 ARG A N 1
ATOM 515 C CA . ARG A 1 69 ? 14.142 16.703 2.913 1.00 75.38 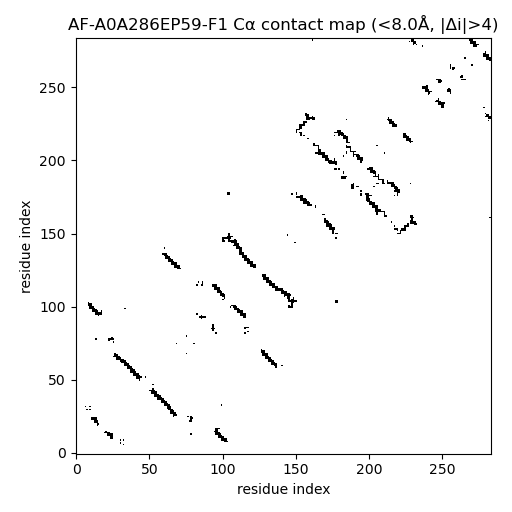69 ARG A CA 1
ATOM 516 C C . ARG A 1 69 ? 14.349 17.984 3.714 1.00 75.38 69 ARG A C 1
ATOM 518 O O . ARG A 1 69 ? 14.499 19.068 3.148 1.00 75.38 69 ARG A O 1
ATOM 525 N N . LEU A 1 70 ? 14.402 17.845 5.036 1.00 68.69 70 LEU A N 1
ATOM 526 C CA . LEU A 1 70 ? 14.797 18.930 5.932 1.00 68.69 70 LEU A CA 1
ATOM 527 C C . LEU A 1 70 ? 16.295 19.223 5.765 1.00 68.69 70 LEU A C 1
ATOM 529 O O . LEU A 1 70 ? 17.128 18.318 5.827 1.00 68.69 70 LEU A O 1
ATOM 533 N N . SER A 1 71 ? 16.633 20.493 5.548 1.00 64.25 71 SER A N 1
ATOM 534 C CA . SER A 1 71 ? 18.000 20.962 5.297 1.00 64.25 71 SER A CA 1
ATOM 535 C C . SER A 1 71 ? 18.801 21.219 6.580 1.00 64.25 71 SER A C 1
ATOM 537 O O . SER A 1 71 ? 20.024 21.336 6.507 1.00 64.25 71 SER A O 1
ATOM 539 N N . LEU A 1 72 ? 18.144 21.312 7.742 1.00 48.72 72 LEU A N 1
ATOM 540 C CA . LEU A 1 72 ? 18.756 21.645 9.030 1.00 48.72 72 LEU A CA 1
ATOM 541 C C . LEU A 1 72 ? 18.213 20.728 10.138 1.00 48.72 72 LEU A C 1
ATOM 543 O O . LEU A 1 72 ? 17.021 20.710 10.420 1.00 48.72 72 LEU A O 1
ATOM 547 N N . SER A 1 73 ? 19.124 19.955 10.740 1.00 52.34 73 SER A N 1
ATOM 548 C CA . SER A 1 73 ? 18.938 19.107 11.931 1.00 52.34 73 SER A CA 1
ATOM 549 C C . SER A 1 73 ? 17.703 18.190 11.936 1.00 52.34 73 SER A C 1
ATOM 551 O O . SER A 1 73 ? 16.667 18.503 12.515 1.00 52.34 73 SER A O 1
ATOM 553 N N . GLY A 1 74 ? 17.861 16.995 11.372 1.00 60.06 74 GLY A N 1
ATOM 554 C CA . GLY A 1 74 ? 16.953 15.862 11.542 1.00 60.06 74 GLY A CA 1
ATOM 555 C C . GLY A 1 74 ? 17.666 14.570 11.151 1.00 60.06 74 GLY A C 1
ATOM 556 O O . GLY A 1 74 ? 18.568 14.604 10.310 1.00 60.06 74 GLY A O 1
ATOM 557 N N . LEU A 1 75 ? 17.306 13.443 11.775 1.00 66.00 75 LEU A N 1
ATOM 558 C CA . LEU A 1 75 ? 17.777 12.134 11.319 1.00 66.00 75 LEU A CA 1
ATOM 559 C C . LEU A 1 75 ? 17.182 11.906 9.915 1.00 66.00 75 LEU A C 1
ATOM 561 O O . LEU A 1 75 ? 15.959 11.976 9.789 1.00 66.00 75 LEU A O 1
ATOM 565 N N . PRO A 1 76 ? 17.991 11.707 8.859 1.00 68.69 76 PRO A N 1
ATOM 566 C CA . PRO A 1 76 ? 17.454 11.471 7.524 1.00 68.69 76 PRO A CA 1
ATOM 567 C C . PRO A 1 76 ? 16.617 10.191 7.510 1.00 68.69 76 PRO A C 1
ATOM 569 O O . PRO A 1 76 ? 16.969 9.216 8.178 1.00 68.69 76 PRO A O 1
ATOM 572 N N . ASP A 1 77 ? 15.534 10.182 6.733 1.00 81.06 77 ASP A N 1
ATOM 573 C CA . ASP A 1 77 ? 14.703 8.989 6.603 1.00 81.06 77 ASP A CA 1
ATOM 574 C C . ASP A 1 77 ? 15.559 7.811 6.094 1.00 81.06 77 ASP A C 1
ATOM 576 O O . ASP A 1 77 ? 16.307 7.964 5.119 1.00 81.06 77 ASP A O 1
ATOM 580 N N . PRO A 1 78 ? 15.445 6.612 6.693 1.00 85.00 78 PRO A N 1
ATOM 581 C CA . PRO A 1 78 ? 16.300 5.475 6.348 1.00 85.00 78 PRO A CA 1
ATOM 582 C C . PRO A 1 78 ? 16.148 5.051 4.880 1.00 85.00 78 PRO A C 1
ATOM 584 O O . PRO A 1 78 ? 17.109 4.602 4.261 1.00 85.00 78 PRO A O 1
ATOM 587 N N . VAL A 1 79 ? 14.963 5.249 4.291 1.00 87.06 79 VAL A N 1
ATOM 588 C CA . VAL A 1 79 ? 14.713 5.010 2.861 1.00 87.06 79 VAL A CA 1
ATOM 589 C C . VAL A 1 79 ? 15.482 5.987 1.966 1.00 87.06 79 VAL A C 1
ATOM 591 O O . VAL A 1 79 ? 16.006 5.585 0.932 1.00 87.06 79 VAL A O 1
ATOM 594 N N . GLN A 1 80 ? 15.602 7.255 2.371 1.00 85.69 80 GLN A N 1
ATOM 595 C CA . GLN A 1 80 ? 16.337 8.267 1.612 1.00 85.69 80 GLN A CA 1
ATOM 596 C C . GLN A 1 80 ? 17.835 7.985 1.689 1.00 85.69 80 GLN A C 1
ATOM 598 O O . GLN A 1 80 ? 18.511 8.017 0.668 1.00 85.69 80 GLN A O 1
ATOM 603 N N . MET A 1 81 ? 18.340 7.607 2.869 1.00 85.44 81 MET A N 1
ATOM 604 C CA . MET A 1 81 ? 19.725 7.148 3.016 1.00 85.44 81 MET A CA 1
ATOM 605 C C . MET A 1 81 ? 20.012 5.918 2.153 1.00 85.44 81 MET A C 1
ATOM 607 O O . MET A 1 81 ? 21.087 5.812 1.565 1.00 85.44 81 MET A O 1
ATOM 611 N N . LEU A 1 82 ? 19.051 4.997 2.056 1.00 88.38 82 LEU A N 1
ATOM 612 C CA . LEU A 1 82 ? 19.197 3.814 1.224 1.00 88.38 82 LEU A CA 1
ATOM 613 C C . LEU A 1 82 ? 19.318 4.171 -0.261 1.00 88.38 82 LEU A C 1
ATOM 615 O O . LEU A 1 82 ? 20.222 3.673 -0.928 1.00 88.38 82 LEU A O 1
ATOM 619 N N . ILE A 1 83 ? 18.452 5.049 -0.762 1.00 88.38 83 ILE A N 1
ATOM 620 C CA . ILE A 1 83 ? 18.497 5.509 -2.155 1.00 88.38 83 ILE A CA 1
ATOM 621 C C . ILE A 1 83 ? 19.775 6.322 -2.412 1.00 88.38 83 ILE A C 1
ATOM 623 O O . ILE A 1 83 ? 20.441 6.122 -3.416 1.00 88.38 83 ILE A O 1
ATOM 627 N N . GLU A 1 84 ? 20.183 7.195 -1.491 1.00 86.88 84 GLU A N 1
ATOM 628 C CA . GLU A 1 84 ? 21.429 7.964 -1.623 1.00 86.88 84 GLU A CA 1
ATOM 629 C C . GLU A 1 84 ? 22.671 7.055 -1.633 1.00 86.88 84 GLU A C 1
ATOM 631 O O . GLU A 1 84 ? 23.645 7.348 -2.322 1.00 86.88 84 GLU A O 1
ATOM 636 N N . SER A 1 85 ? 22.635 5.913 -0.937 1.00 87.19 85 SER A N 1
ATOM 637 C CA . SER A 1 85 ? 23.757 4.966 -0.909 1.00 87.19 85 SER A CA 1
ATOM 638 C C . SER A 1 85 ? 24.040 4.270 -2.247 1.00 87.19 85 SER A C 1
ATOM 640 O O . SER A 1 85 ? 25.058 3.590 -2.364 1.00 87.19 85 SER A O 1
ATOM 642 N N . THR A 1 86 ? 23.168 4.409 -3.253 1.00 86.81 86 THR A N 1
ATOM 643 C CA . THR A 1 86 ? 23.418 3.892 -4.609 1.00 86.81 86 THR A CA 1
ATOM 644 C C . THR A 1 86 ? 24.109 4.903 -5.517 1.00 86.81 86 THR A C 1
ATOM 646 O O . THR A 1 86 ? 24.561 4.536 -6.600 1.00 86.81 86 THR A O 1
ATOM 649 N N . GLU A 1 87 ? 24.221 6.168 -5.107 1.00 83.38 87 GLU A N 1
ATOM 650 C CA . GLU A 1 87 ? 24.842 7.207 -5.925 1.00 83.38 87 GLU A CA 1
ATOM 651 C C . GLU A 1 87 ? 26.331 6.907 -6.166 1.00 83.38 87 GLU A C 1
ATOM 653 O O . GLU A 1 87 ? 27.100 6.619 -5.245 1.00 83.38 87 GLU A O 1
ATOM 658 N N . GLY A 1 88 ? 26.739 6.941 -7.438 1.00 80.19 88 GLY A N 1
ATOM 659 C CA . GLY A 1 88 ? 28.111 6.631 -7.855 1.00 80.19 88 GLY A CA 1
ATOM 660 C C . GLY A 1 88 ? 28.510 5.158 -7.703 1.00 80.19 88 GLY A C 1
ATOM 661 O O . GLY A 1 88 ? 29.667 4.821 -7.956 1.00 80.19 88 GLY A O 1
ATOM 662 N N . GLN A 1 89 ? 27.585 4.278 -7.306 1.00 83.69 89 GLN A N 1
ATOM 663 C CA . GLN A 1 89 ? 27.823 2.840 -7.236 1.00 83.69 89 GLN A CA 1
ATOM 664 C C . GLN A 1 89 ? 27.574 2.178 -8.595 1.00 83.69 89 GLN A C 1
ATOM 666 O O . GLN A 1 89 ? 26.794 2.658 -9.412 1.00 83.69 89 GLN A O 1
ATOM 671 N N . SER A 1 90 ? 28.248 1.054 -8.837 1.00 76.69 90 SER A N 1
ATOM 672 C CA . SER A 1 90 ? 28.100 0.259 -10.061 1.00 76.69 90 SER A CA 1
ATOM 673 C C . SER A 1 90 ? 27.805 -1.204 -9.734 1.00 76.69 90 SER A C 1
ATOM 675 O O . SER A 1 90 ? 28.070 -1.673 -8.623 1.00 76.69 90 SER A O 1
ATOM 677 N N . GLY A 1 91 ? 27.222 -1.923 -10.698 1.00 79.69 91 GLY A N 1
ATOM 678 C CA . GLY A 1 91 ? 26.747 -3.294 -10.501 1.00 79.69 91 GLY A CA 1
ATOM 679 C C . GLY A 1 91 ? 25.676 -3.385 -9.410 1.00 79.69 91 GLY A C 1
ATOM 680 O O . GLY A 1 91 ? 24.975 -2.413 -9.134 1.00 79.69 91 GLY A O 1
ATOM 681 N N . GLY A 1 92 ? 25.594 -4.529 -8.726 1.00 78.38 92 GLY A N 1
ATOM 682 C CA . GLY A 1 92 ? 24.549 -4.789 -7.725 1.00 78.38 92 GLY A CA 1
ATOM 683 C C . GLY A 1 92 ? 24.512 -3.819 -6.531 1.00 78.38 92 GLY A C 1
ATOM 684 O O . GLY A 1 92 ? 23.513 -3.759 -5.824 1.00 78.38 92 GLY A O 1
ATOM 685 N N . ALA A 1 93 ? 25.564 -3.023 -6.299 1.00 79.81 93 ALA A N 1
ATOM 686 C CA . ALA A 1 93 ? 25.559 -1.977 -5.272 1.00 79.81 93 ALA A CA 1
ATOM 687 C C . ALA A 1 93 ? 24.755 -0.725 -5.684 1.00 79.81 93 ALA A C 1
ATOM 689 O O . ALA A 1 93 ? 24.310 0.023 -4.808 1.00 79.81 93 ALA A O 1
ATOM 690 N N . GLY A 1 94 ? 24.558 -0.507 -6.990 1.00 82.06 94 GLY A N 1
ATOM 691 C CA . GLY A 1 94 ? 23.729 0.564 -7.553 1.00 82.06 94 GLY A CA 1
ATOM 692 C C . GLY A 1 94 ? 22.271 0.161 -7.808 1.00 82.06 94 GLY A C 1
ATOM 693 O O . GLY A 1 94 ? 21.446 1.014 -8.126 1.00 82.06 94 GLY A O 1
ATOM 694 N N . GLU A 1 95 ? 21.952 -1.125 -7.660 1.00 88.50 95 GLU A N 1
ATOM 695 C CA . GLU A 1 95 ? 20.622 -1.680 -7.907 1.00 88.50 95 GLU A CA 1
ATOM 696 C C . GLU A 1 95 ? 19.784 -1.743 -6.626 1.00 88.50 95 GLU A C 1
ATOM 698 O O . GLU A 1 95 ? 20.274 -2.039 -5.528 1.00 88.50 95 GLU A O 1
ATOM 703 N N . LEU A 1 96 ? 18.488 -1.482 -6.786 1.00 92.31 96 LEU A N 1
ATOM 704 C CA . LEU A 1 96 ? 17.482 -1.572 -5.736 1.00 92.31 96 LEU A CA 1
ATOM 705 C C . LEU A 1 96 ? 16.279 -2.360 -6.230 1.00 92.31 96 LEU A C 1
ATOM 707 O O . LEU A 1 96 ? 15.920 -2.325 -7.406 1.00 92.31 96 LEU A O 1
ATOM 711 N N . TYR A 1 97 ? 15.609 -3.024 -5.301 1.00 93.44 97 TYR A N 1
ATOM 712 C CA . TYR A 1 97 ? 14.283 -3.568 -5.530 1.00 93.44 97 TYR A CA 1
ATOM 713 C C . TYR A 1 97 ? 13.247 -2.529 -5.157 1.00 93.44 97 TYR A C 1
ATOM 715 O O . TYR A 1 97 ? 13.330 -1.888 -4.108 1.00 93.44 97 TYR A O 1
ATOM 723 N N . ILE A 1 98 ? 12.248 -2.392 -6.014 1.00 93.62 98 ILE A N 1
ATOM 724 C CA . ILE A 1 98 ? 11.191 -1.410 -5.861 1.00 93.62 98 ILE A CA 1
ATOM 725 C C . ILE A 1 98 ? 9.866 -2.109 -6.040 1.00 93.62 98 ILE A C 1
ATOM 727 O O . ILE A 1 98 ? 9.699 -2.909 -6.961 1.00 93.62 98 ILE A O 1
ATOM 731 N N . ARG A 1 99 ? 8.912 -1.774 -5.178 1.00 92.12 99 ARG A N 1
ATOM 732 C CA . ARG A 1 99 ? 7.519 -2.164 -5.357 1.00 92.12 99 ARG A CA 1
ATOM 733 C C . ARG A 1 99 ? 6.615 -0.950 -5.311 1.00 92.12 99 ARG A C 1
ATOM 735 O O . ARG A 1 99 ? 6.818 -0.032 -4.515 1.00 92.12 99 ARG A O 1
ATOM 742 N N . ILE A 1 100 ? 5.601 -0.985 -6.162 1.00 90.06 100 ILE A N 1
ATOM 743 C CA . ILE A 1 100 ? 4.566 0.033 -6.263 1.00 90.06 100 ILE A CA 1
ATOM 744 C C . ILE A 1 100 ? 3.232 -0.642 -6.078 1.00 90.06 100 ILE A C 1
ATOM 746 O O . ILE A 1 100 ? 2.988 -1.697 -6.652 1.00 90.06 100 ILE A O 1
ATOM 750 N N . TYR A 1 101 ? 2.366 -0.039 -5.284 1.00 87.44 101 TYR A N 1
ATOM 751 C CA . TYR A 1 101 ? 1.063 -0.608 -4.989 1.00 87.44 101 TYR A CA 1
ATOM 752 C C . TYR A 1 101 ? 0.051 0.476 -4.664 1.00 87.44 101 TYR A C 1
ATOM 754 O O . TYR A 1 101 ? 0.406 1.582 -4.258 1.00 87.44 101 TYR A O 1
ATOM 762 N N . GLU A 1 102 ? -1.226 0.164 -4.839 1.00 81.88 102 GLU A N 1
ATOM 763 C CA . GLU A 1 102 ? -2.302 1.030 -4.373 1.00 81.88 102 GLU A CA 1
ATOM 764 C C . GLU A 1 102 ? -2.362 1.031 -2.836 1.00 81.88 102 GLU A C 1
ATOM 766 O O . GLU A 1 102 ? -2.475 -0.016 -2.195 1.00 81.88 102 GLU A O 1
ATOM 771 N N . THR A 1 103 ? -2.288 2.207 -2.214 1.00 76.06 103 THR A N 1
ATOM 772 C CA . THR A 1 103 ? -2.259 2.335 -0.750 1.00 76.06 103 THR A CA 1
ATOM 773 C C . THR A 1 103 ? -3.566 1.925 -0.086 1.00 76.06 103 THR A C 1
ATOM 775 O O . THR A 1 103 ? -3.541 1.462 1.050 1.00 76.06 103 THR A O 1
ATOM 778 N N . ASP A 1 104 ? -4.686 2.031 -0.799 1.00 68.88 104 ASP A N 1
ATOM 779 C CA . ASP A 1 104 ? -6.013 1.608 -0.340 1.00 68.88 104 ASP A CA 1
ATOM 780 C C . ASP A 1 104 ? -6.257 0.090 -0.434 1.00 68.88 104 ASP A C 1
ATOM 782 O O . ASP A 1 104 ? -7.378 -0.363 -0.209 1.00 68.88 104 ASP A O 1
ATOM 786 N N . GLY A 1 105 ? -5.230 -0.699 -0.767 1.00 69.75 105 GLY A N 1
ATOM 787 C CA . GLY A 1 105 ? -5.348 -2.153 -0.884 1.00 69.75 105 GLY A CA 1
ATOM 788 C C . GLY A 1 105 ? -6.011 -2.614 -2.183 1.00 69.75 105 GLY A C 1
ATOM 789 O O . GLY A 1 105 ? -6.466 -3.753 -2.266 1.00 69.75 105 GLY A O 1
ATOM 790 N N . GLY A 1 106 ? -6.084 -1.752 -3.202 1.00 70.44 106 GLY A N 1
ATOM 791 C CA . GLY A 1 106 ? -6.544 -2.151 -4.527 1.00 70.44 106 GLY A CA 1
ATOM 792 C C . GLY A 1 106 ? -5.644 -3.196 -5.206 1.00 70.44 106 GLY A C 1
ATOM 793 O O . GLY A 1 106 ? -4.581 -3.571 -4.708 1.00 70.44 106 GLY A O 1
ATOM 794 N N . SER A 1 107 ? -6.088 -3.723 -6.345 1.00 75.75 107 SER A N 1
ATOM 795 C CA . SER A 1 107 ? -5.440 -4.869 -6.994 1.00 75.75 107 SER A CA 1
ATOM 796 C C . SER A 1 107 ? -4.143 -4.518 -7.716 1.00 75.75 107 SER A C 1
ATOM 798 O O . SER A 1 107 ? -3.397 -5.423 -8.080 1.00 75.75 107 SER A O 1
ATOM 800 N N . TYR A 1 108 ? -3.873 -3.234 -7.966 1.00 83.69 108 TYR A N 1
ATOM 801 C CA . TYR A 1 108 ? -2.657 -2.855 -8.667 1.00 83.69 108 TYR A CA 1
ATOM 802 C C . TYR A 1 108 ? -1.460 -2.902 -7.719 1.00 83.69 108 TYR A C 1
ATOM 804 O O . TYR A 1 108 ? -1.342 -2.083 -6.803 1.00 83.69 108 TYR A O 1
ATOM 812 N N . ALA A 1 109 ? -0.551 -3.840 -7.981 1.00 88.50 109 ALA A N 1
ATOM 813 C CA . ALA A 1 109 ? 0.782 -3.831 -7.414 1.00 88.50 109 ALA A CA 1
ATOM 814 C C . ALA A 1 109 ? 1.806 -4.473 -8.355 1.00 88.50 109 ALA A C 1
ATOM 816 O O . ALA A 1 109 ? 1.546 -5.488 -9.003 1.00 88.50 109 ALA A O 1
ATOM 817 N N . VAL A 1 110 ? 2.979 -3.859 -8.433 1.00 90.94 110 VAL A N 1
ATOM 818 C CA . VAL A 1 110 ? 4.096 -4.282 -9.276 1.00 90.94 110 VAL A CA 1
ATOM 819 C C . VAL A 1 110 ? 5.405 -4.220 -8.506 1.00 90.94 110 VAL A C 1
ATOM 821 O O . VAL A 1 110 ? 5.549 -3.424 -7.580 1.00 90.94 110 VAL A O 1
ATOM 824 N N . GLN A 1 111 ? 6.365 -5.046 -8.902 1.00 93.69 111 GLN A N 1
ATOM 825 C CA . GLN A 1 111 ? 7.715 -5.072 -8.360 1.00 93.69 111 GLN A CA 1
ATOM 826 C C . GLN A 1 111 ? 8.732 -5.263 -9.480 1.00 93.69 111 GLN A C 1
ATOM 828 O O . GLN A 1 111 ? 8.507 -6.026 -10.418 1.00 93.69 111 GLN A O 1
ATOM 833 N N . GLY A 1 112 ? 9.884 -4.617 -9.352 1.00 92.56 112 GLY A N 1
ATOM 834 C CA . GLY A 1 112 ? 11.015 -4.824 -10.246 1.00 92.56 112 GLY A CA 1
ATOM 835 C C . GLY A 1 112 ? 12.321 -4.348 -9.626 1.00 92.56 112 GLY A C 1
ATOM 836 O O . GLY A 1 112 ? 12.336 -3.794 -8.525 1.00 92.56 112 GLY A O 1
ATOM 837 N N . ARG A 1 113 ? 13.424 -4.587 -10.332 1.00 93.12 113 ARG A N 1
ATOM 838 C CA . ARG A 1 113 ? 14.733 -4.023 -9.992 1.00 93.12 113 ARG A CA 1
ATOM 839 C C . ARG A 1 113 ? 14.936 -2.737 -10.763 1.00 93.12 113 ARG A C 1
ATOM 841 O O . ARG A 1 113 ? 14.519 -2.651 -11.909 1.00 93.12 113 ARG A O 1
ATOM 848 N N . ALA A 1 114 ? 15.561 -1.749 -10.153 1.00 93.19 114 ALA A N 1
ATOM 849 C CA . ALA A 1 114 ? 15.848 -0.501 -10.827 1.00 93.19 114 ALA A CA 1
ATOM 850 C C . ALA A 1 114 ? 17.154 0.106 -10.335 1.00 93.19 114 ALA A C 1
ATOM 852 O O . ALA A 1 114 ? 17.583 -0.112 -9.198 1.00 93.19 114 ALA A O 1
ATOM 853 N N . VAL A 1 115 ? 17.744 0.915 -11.202 1.00 91.81 115 VAL A N 1
ATOM 854 C CA . VAL A 1 115 ? 18.863 1.787 -10.873 1.00 91.81 115 VAL A CA 1
ATOM 855 C C . VAL A 1 115 ? 18.300 3.161 -10.537 1.00 91.81 115 VAL A C 1
ATOM 857 O O . VAL A 1 115 ? 17.473 3.700 -11.272 1.00 91.81 115 VAL A O 1
ATOM 860 N N . ALA A 1 116 ? 18.721 3.717 -9.404 1.00 90.25 116 ALA A N 1
ATOM 861 C CA . ALA A 1 116 ? 18.283 5.035 -8.967 1.00 90.25 116 ALA A CA 1
ATOM 862 C C . ALA A 1 116 ? 19.252 6.118 -9.453 1.00 90.25 116 ALA A C 1
ATOM 864 O O . ALA A 1 116 ? 20.453 6.052 -9.190 1.00 90.25 116 ALA A O 1
ATOM 865 N N . SER A 1 117 ? 18.723 7.153 -10.099 1.00 88.25 117 SER A N 1
ATOM 866 C CA . SER A 1 117 ? 19.437 8.392 -10.392 1.00 88.25 117 SER A CA 1
ATOM 867 C C . SER A 1 117 ? 18.807 9.550 -9.619 1.00 88.25 117 SER A C 1
ATOM 869 O O . SER A 1 117 ? 17.585 9.697 -9.559 1.00 88.25 117 SER A O 1
ATOM 871 N N . LEU A 1 118 ? 19.648 10.354 -8.965 1.00 89.06 118 LEU A N 1
ATOM 872 C CA . LEU A 1 118 ? 19.219 11.413 -8.056 1.00 89.06 118 LEU A CA 1
ATOM 873 C C . LEU A 1 118 ? 19.585 12.778 -8.635 1.00 89.06 118 LEU A C 1
ATOM 875 O O . LEU A 1 118 ? 20.711 13.005 -9.069 1.00 89.06 118 LEU A O 1
ATOM 879 N N . THR A 1 119 ? 18.649 13.719 -8.583 1.00 87.06 119 THR A N 1
ATOM 880 C CA . THR A 1 119 ? 18.889 15.136 -8.866 1.00 87.06 119 THR A CA 1
ATOM 881 C C . THR A 1 119 ? 18.449 15.953 -7.660 1.00 87.06 119 THR A C 1
ATOM 883 O O . THR A 1 119 ? 17.288 15.906 -7.253 1.00 87.06 119 THR A O 1
ATOM 886 N N . ARG A 1 120 ? 19.385 16.704 -7.074 1.00 85.25 120 ARG A N 1
ATOM 887 C CA . ARG A 1 120 ? 19.134 17.550 -5.900 1.00 85.25 120 ARG A CA 1
ATOM 888 C C . ARG A 1 120 ? 18.799 18.965 -6.345 1.00 85.25 120 ARG A C 1
ATOM 890 O O . ARG A 1 120 ? 19.470 19.518 -7.213 1.00 85.25 120 ARG A O 1
ATOM 897 N N . SER A 1 121 ? 17.770 19.554 -5.754 1.00 79.88 121 SER A N 1
ATOM 898 C CA . SER A 1 121 ? 17.350 20.931 -6.008 1.00 79.88 121 SER A CA 1
ATOM 899 C C . SER A 1 121 ? 16.987 21.619 -4.697 1.00 79.88 121 SER A C 1
ATOM 901 O O . SER A 1 121 ? 16.578 20.982 -3.727 1.00 79.88 121 SER A O 1
ATOM 903 N N . LYS A 1 122 ? 17.166 22.939 -4.642 1.00 73.44 122 LYS A N 1
ATOM 904 C CA . LYS A 1 122 ? 16.727 23.732 -3.493 1.00 73.44 122 LYS A CA 1
ATOM 905 C C . LYS A 1 122 ? 15.299 24.202 -3.739 1.00 73.44 122 LYS A C 1
ATOM 907 O O . LYS A 1 122 ? 14.987 24.641 -4.845 1.00 73.44 122 LYS A O 1
ATOM 912 N N . THR A 1 123 ? 14.449 24.128 -2.722 1.00 68.25 123 THR A N 1
ATOM 913 C CA . THR A 1 123 ? 13.117 24.731 -2.806 1.00 68.25 123 THR A CA 1
ATOM 914 C C . THR A 1 123 ? 13.202 26.239 -2.549 1.00 68.25 123 THR A C 1
ATOM 916 O O . THR A 1 123 ? 14.237 26.759 -2.126 1.00 68.25 123 THR A O 1
ATOM 919 N N . SER A 1 124 ? 12.119 26.973 -2.802 1.00 68.62 124 SER A N 1
ATOM 920 C CA . SER A 1 124 ? 12.039 28.385 -2.403 1.00 68.62 124 SER A CA 1
ATOM 921 C C . SER A 1 124 ? 11.999 28.577 -0.879 1.00 68.62 124 SER A C 1
ATOM 923 O O . SER A 1 124 ? 12.197 29.697 -0.415 1.00 68.62 124 SER A O 1
ATOM 925 N N . GLU A 1 125 ? 11.780 27.506 -0.112 1.00 75.38 125 GLU A N 1
ATOM 926 C CA . GLU A 1 125 ? 11.758 27.520 1.347 1.00 75.38 125 GLU A CA 1
ATOM 927 C C . GLU A 1 125 ? 13.186 27.315 1.900 1.00 75.38 125 GLU A C 1
ATOM 929 O O . GLU A 1 125 ? 13.897 26.407 1.455 1.00 75.38 125 GLU A O 1
ATOM 934 N N . PRO A 1 126 ? 13.654 28.140 2.856 1.00 64.69 126 PRO A N 1
ATOM 935 C CA . PRO A 1 126 ? 15.050 28.153 3.299 1.00 64.69 126 PRO A CA 1
ATOM 936 C C . PRO A 1 126 ? 15.527 26.832 3.916 1.00 64.69 126 PRO A C 1
ATOM 938 O O . PRO A 1 126 ? 16.700 26.491 3.741 1.00 64.69 126 PRO A O 1
ATOM 941 N N . ASP A 1 127 ? 14.625 26.083 4.555 1.00 75.19 127 ASP A N 1
ATOM 942 C CA . ASP A 1 127 ? 14.943 24.867 5.312 1.00 75.19 127 ASP A CA 1
ATOM 943 C C . ASP A 1 127 ? 14.554 23.567 4.589 1.00 75.19 127 ASP A C 1
ATOM 945 O O . ASP A 1 127 ? 14.715 22.482 5.154 1.00 75.19 127 ASP A O 1
ATOM 949 N N . LEU A 1 128 ? 14.061 23.637 3.344 1.00 73.75 128 LEU A N 1
ATOM 950 C CA . LEU A 1 128 ? 13.681 22.458 2.561 1.00 73.75 128 LEU A CA 1
ATOM 951 C C . LEU A 1 128 ? 14.530 22.312 1.297 1.00 73.75 128 LEU A C 1
ATOM 953 O O . LEU A 1 128 ? 14.647 23.213 0.461 1.00 73.75 128 LEU A O 1
ATOM 957 N N . SER A 1 129 ? 15.067 21.109 1.127 1.00 78.75 129 SER A N 1
ATOM 958 C CA . SER A 1 129 ? 15.653 20.644 -0.128 1.00 78.75 129 SER A CA 1
ATOM 959 C C . SER A 1 129 ? 14.723 19.622 -0.770 1.00 78.75 129 SER A C 1
ATOM 961 O O . SER A 1 129 ? 14.089 18.837 -0.070 1.00 78.75 129 SER A O 1
ATOM 963 N N . GLU A 1 130 ? 14.653 19.614 -2.095 1.00 86.25 130 GLU A N 1
ATOM 964 C CA . GLU A 1 130 ? 13.909 18.615 -2.857 1.00 86.25 130 GLU A CA 1
ATOM 965 C C . GLU A 1 130 ? 14.896 17.682 -3.556 1.00 86.25 130 GLU A C 1
ATOM 967 O O . GLU A 1 130 ? 15.922 18.108 -4.099 1.00 86.25 130 GLU A O 1
ATOM 972 N N . ILE A 1 131 ? 14.587 16.390 -3.547 1.00 85.69 131 ILE A N 1
ATOM 973 C CA . ILE A 1 131 ? 15.326 15.396 -4.314 1.00 85.69 131 ILE A CA 1
ATOM 974 C C . ILE A 1 131 ? 14.352 14.745 -5.283 1.00 85.69 131 ILE A C 1
ATOM 976 O O . ILE A 1 131 ? 13.343 14.160 -4.890 1.00 85.69 131 ILE A O 1
ATOM 980 N N . THR A 1 132 ? 14.669 14.869 -6.568 1.00 88.81 132 THR A N 1
ATOM 981 C CA . THR A 1 132 ? 14.023 14.096 -7.623 1.00 88.81 132 THR A CA 1
ATOM 982 C C . THR A 1 132 ? 14.811 12.813 -7.814 1.00 88.81 132 THR A C 1
ATOM 984 O O . THR A 1 132 ? 16.017 12.859 -8.058 1.00 88.81 132 THR A O 1
ATOM 987 N N . VAL A 1 133 ? 14.129 11.679 -7.719 1.00 89.94 133 VAL A N 1
ATOM 988 C CA . VAL A 1 133 ? 14.697 10.363 -7.992 1.00 89.94 133 VAL A CA 1
ATOM 989 C C . VAL A 1 133 ? 13.981 9.756 -9.179 1.00 89.94 133 VAL A C 1
ATOM 991 O O . VAL A 1 133 ? 12.751 9.691 -9.208 1.00 89.94 133 VAL A O 1
ATOM 994 N N . MET A 1 134 ? 14.769 9.319 -10.152 1.00 91.06 134 MET A N 1
ATOM 995 C CA . MET A 1 134 ? 14.305 8.501 -11.260 1.00 91.06 134 MET A CA 1
ATOM 996 C C . MET A 1 134 ? 14.817 7.086 -11.045 1.00 91.06 134 MET A C 1
ATOM 998 O O . MET A 1 134 ? 16.007 6.866 -10.832 1.00 91.06 134 MET A O 1
ATOM 1002 N N . PHE A 1 135 ? 13.895 6.136 -11.064 1.00 92.06 135 PHE A N 1
ATOM 1003 C CA . PHE A 1 135 ? 14.198 4.720 -11.031 1.00 92.06 135 PHE A CA 1
ATOM 1004 C C . PHE A 1 135 ? 14.028 4.165 -12.432 1.00 92.06 135 PHE A C 1
ATOM 1006 O O . PHE A 1 135 ? 12.904 4.086 -12.933 1.00 92.06 135 PHE A O 1
ATOM 1013 N N . ASP A 1 136 ? 15.139 3.792 -13.048 1.00 92.69 136 ASP A N 1
ATOM 1014 C CA . ASP A 1 136 ? 15.168 3.169 -14.363 1.00 92.69 136 ASP A CA 1
ATOM 1015 C C . ASP A 1 136 ? 15.164 1.653 -14.187 1.00 92.69 136 ASP A C 1
ATOM 1017 O O . ASP A 1 136 ? 16.047 1.084 -13.542 1.00 92.69 136 ASP A O 1
ATOM 1021 N N . GLY A 1 137 ? 14.124 1.008 -14.709 1.00 91.06 137 GLY A N 1
ATOM 1022 C CA . GLY A 1 137 ? 13.895 -0.416 -14.548 1.00 91.06 137 GLY A CA 1
ATOM 1023 C C . GLY A 1 137 ? 14.962 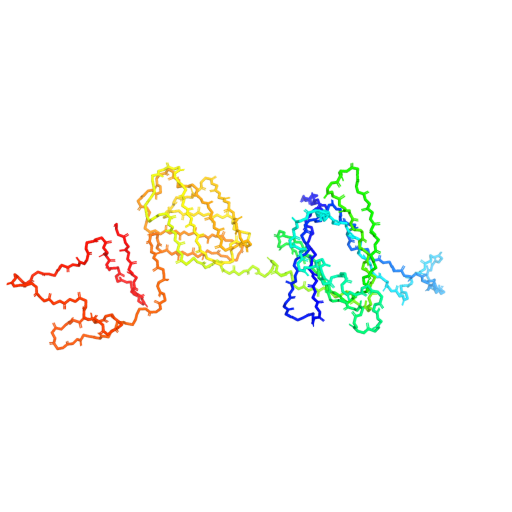-1.270 -15.223 1.00 91.06 137 GLY A C 1
ATOM 1024 O O . GLY A 1 137 ? 15.181 -1.155 -16.427 1.00 91.06 137 GLY A O 1
ATOM 1025 N N . ASP A 1 138 ? 15.562 -2.177 -14.457 1.00 89.38 138 ASP A N 1
ATOM 1026 C CA . ASP A 1 138 ? 16.409 -3.252 -14.958 1.00 89.38 138 ASP A CA 1
ATOM 1027 C C . ASP A 1 138 ? 15.641 -4.584 -14.946 1.00 89.38 138 ASP A C 1
ATOM 1029 O O . ASP A 1 138 ? 15.271 -5.135 -13.902 1.00 89.38 138 ASP A O 1
ATOM 1033 N N . GLY A 1 139 ? 15.391 -5.110 -16.143 1.00 88.75 139 GLY A N 1
ATOM 1034 C CA . GLY A 1 139 ? 14.594 -6.312 -16.351 1.00 88.75 139 GLY A CA 1
ATOM 1035 C C . GLY A 1 139 ? 13.086 -6.077 -16.234 1.00 88.75 139 GLY A C 1
ATOM 1036 O O . GLY A 1 139 ? 12.579 -4.958 -16.320 1.00 88.75 139 GLY A O 1
ATOM 1037 N N . ALA A 1 140 ? 12.335 -7.167 -16.088 1.00 87.75 140 ALA A N 1
ATOM 1038 C CA . ALA A 1 140 ? 10.879 -7.115 -16.086 1.00 87.75 140 ALA A CA 1
ATOM 1039 C C . ALA A 1 140 ? 10.321 -6.525 -14.778 1.00 87.75 140 ALA A C 1
ATOM 1041 O O . ALA A 1 140 ? 10.740 -6.898 -13.683 1.00 87.75 140 ALA A O 1
ATOM 1042 N N . CYS A 1 141 ? 9.308 -5.667 -14.900 1.00 90.44 141 CYS A N 1
ATOM 1043 C CA . CYS A 1 141 ? 8.443 -5.294 -13.784 1.00 90.44 141 CYS A CA 1
ATOM 1044 C C . CYS A 1 141 ? 7.294 -6.310 -13.703 1.00 90.44 141 CYS A C 1
ATOM 1046 O O . CYS A 1 141 ? 6.436 -6.357 -14.588 1.00 90.44 141 CYS A O 1
ATOM 1048 N N . GLY A 1 142 ? 7.303 -7.162 -12.681 1.00 89.25 142 GLY A N 1
ATOM 1049 C CA . GLY A 1 142 ? 6.294 -8.197 -12.472 1.00 89.25 142 GLY A CA 1
ATOM 1050 C C . GLY A 1 142 ? 5.109 -7.683 -11.660 1.00 89.25 142 GLY A C 1
ATOM 1051 O O . GLY A 1 142 ? 5.275 -6.878 -10.748 1.00 89.25 142 GLY A O 1
ATOM 1052 N N . GLN A 1 143 ? 3.906 -8.173 -11.956 1.00 89.19 143 GLN A N 1
ATOM 1053 C CA . GLN A 1 143 ? 2.761 -8.005 -11.056 1.00 89.19 143 GLN A CA 1
ATOM 1054 C C . GLN A 1 143 ? 2.996 -8.801 -9.769 1.00 89.19 143 GLN A C 1
ATOM 1056 O O . GLN A 1 143 ? 3.461 -9.940 -9.811 1.00 89.19 143 GLN A O 1
ATOM 1061 N N . ILE A 1 144 ? 2.640 -8.209 -8.634 1.00 87.00 144 ILE A N 1
ATOM 1062 C CA . ILE A 1 144 ? 2.657 -8.861 -7.323 1.00 87.00 144 ILE A CA 1
ATOM 1063 C C . ILE A 1 144 ? 1.284 -8.726 -6.671 1.00 87.00 144 ILE A C 1
ATOM 1065 O O . ILE A 1 144 ? 0.491 -7.857 -7.032 1.00 87.00 144 ILE A O 1
ATOM 1069 N N . SER A 1 145 ? 0.998 -9.554 -5.669 1.00 84.38 145 SER A N 1
ATOM 1070 C CA . SER A 1 145 ? -0.111 -9.258 -4.763 1.00 84.38 145 SER A CA 1
ATOM 1071 C C . SER A 1 145 ? 0.208 -7.983 -3.993 1.00 84.38 145 SER A C 1
ATOM 1073 O O . SER A 1 145 ? 1.316 -7.831 -3.475 1.00 84.38 145 SER A O 1
ATOM 1075 N N . ASN A 1 146 ? -0.755 -7.064 -3.919 1.00 82.00 146 ASN A N 1
ATOM 1076 C CA . ASN A 1 146 ? -0.572 -5.830 -3.171 1.00 82.00 146 ASN A CA 1
ATOM 1077 C C . ASN A 1 146 ? -0.206 -6.168 -1.711 1.00 82.00 146 ASN A C 1
ATOM 1079 O O . ASN A 1 146 ? -0.962 -6.902 -1.069 1.00 82.00 146 ASN A O 1
ATOM 1083 N N . PRO A 1 147 ? 0.913 -5.642 -1.172 1.00 76.44 147 PRO A N 1
ATOM 1084 C CA . PRO A 1 147 ? 1.288 -5.836 0.229 1.00 76.44 147 PRO A CA 1
ATOM 1085 C C . PRO A 1 147 ? 0.188 -5.420 1.217 1.00 76.44 147 PRO A C 1
ATOM 1087 O O . PRO A 1 147 ? 0.051 -6.020 2.278 1.00 76.44 147 PRO A O 1
ATOM 1090 N N . ASN A 1 148 ? -0.631 -4.436 0.841 1.00 75.00 148 ASN A N 1
ATOM 1091 C CA . ASN A 1 148 ? -1.800 -3.979 1.595 1.00 75.00 148 ASN A CA 1
ATOM 1092 C C . ASN A 1 148 ? -3.102 -4.685 1.178 1.00 75.00 148 ASN A C 1
ATOM 1094 O O . ASN A 1 148 ? -4.148 -4.444 1.774 1.00 75.00 148 ASN A O 1
ATOM 1098 N N . GLY A 1 149 ? -3.059 -5.507 0.130 1.00 64.75 149 GLY A N 1
ATOM 1099 C CA . GLY A 1 149 ? -4.219 -6.084 -0.543 1.00 64.75 149 GLY A CA 1
ATOM 1100 C C . GLY A 1 149 ? -4.286 -7.607 -0.502 1.00 64.75 149 GLY A C 1
ATOM 1101 O O . GLY A 1 149 ? -5.009 -8.184 -1.307 1.00 64.75 149 GLY A O 1
ATOM 1102 N N . THR A 1 150 ? -3.596 -8.283 0.422 1.00 62.16 150 THR A N 1
ATOM 1103 C CA . THR A 1 150 ? -4.100 -9.577 0.909 1.00 62.16 150 THR A CA 1
ATOM 1104 C C . THR A 1 150 ? -5.055 -9.283 2.055 1.00 62.16 150 THR A C 1
ATOM 1106 O O . THR A 1 150 ? -4.601 -9.173 3.201 1.00 62.16 150 THR A O 1
ATOM 1109 N N . PRO A 1 151 ? -6.358 -9.082 1.791 1.00 62.25 151 PRO A N 1
ATOM 1110 C CA . PRO A 1 151 ? -7.278 -8.836 2.871 1.00 62.25 151 PRO A CA 1
ATOM 1111 C C . PRO A 1 151 ? -7.297 -10.125 3.705 1.00 62.25 151 PRO A C 1
ATOM 1113 O O . PRO A 1 151 ? -7.540 -11.230 3.217 1.00 62.25 151 PRO A O 1
ATOM 1116 N N . ARG A 1 152 ? -6.928 -9.985 4.972 1.00 73.38 152 ARG A N 1
ATOM 1117 C CA . ARG A 1 152 ? -6.971 -11.049 5.973 1.00 73.38 152 ARG A CA 1
ATOM 1118 C C . ARG A 1 152 ? -8.169 -10.809 6.868 1.00 73.38 152 ARG A C 1
ATOM 1120 O O . ARG A 1 152 ? -8.608 -9.668 7.011 1.00 73.38 152 ARG A O 1
ATOM 1127 N N . LEU A 1 153 ? -8.676 -11.874 7.484 1.00 83.06 153 LEU A N 1
ATOM 1128 C CA . LEU A 1 153 ? -9.682 -11.718 8.526 1.00 83.06 153 LEU A CA 1
ATOM 1129 C C . LEU A 1 153 ? -9.122 -10.760 9.601 1.00 83.06 153 LEU A C 1
ATOM 1131 O O . LEU A 1 153 ? -7.944 -10.900 9.970 1.00 83.06 153 LEU A O 1
ATOM 1135 N N . PRO A 1 154 ? -9.907 -9.770 10.066 1.00 88.38 154 PRO A N 1
ATOM 1136 C CA . PRO A 1 154 ? -9.496 -8.922 11.175 1.00 88.38 154 PRO A CA 1
ATOM 1137 C C . PRO A 1 154 ? -9.125 -9.783 12.388 1.00 88.38 154 PRO A C 1
ATOM 1139 O O . PRO A 1 154 ? -9.653 -10.877 12.566 1.00 88.38 154 PRO A O 1
ATOM 1142 N N . ALA A 1 155 ? -8.222 -9.306 13.234 1.00 87.25 155 ALA A N 1
ATOM 1143 C CA . ALA A 1 155 ? -7.954 -9.942 14.519 1.00 87.25 155 ALA A CA 1
ATOM 1144 C C . ALA A 1 155 ? -7.945 -8.862 15.592 1.00 87.25 155 ALA A C 1
ATOM 1146 O O . ALA A 1 155 ? -7.140 -7.939 15.518 1.00 87.25 155 ALA A O 1
ATOM 1147 N N . ILE A 1 156 ? -8.851 -8.953 16.562 1.00 87.50 156 ILE A N 1
ATOM 1148 C CA . ILE A 1 156 ? -8.953 -7.985 17.656 1.00 87.50 156 ILE A CA 1
ATOM 1149 C C . ILE A 1 156 ? -8.150 -8.525 18.836 1.00 87.50 156 ILE A C 1
ATOM 1151 O O . ILE A 1 156 ? -8.438 -9.615 19.322 1.00 87.50 156 ILE A O 1
ATOM 1155 N N . VAL A 1 157 ? -7.167 -7.760 19.304 1.00 83.75 157 VAL A N 1
ATOM 1156 C CA . VAL A 1 157 ? -6.356 -8.091 20.486 1.00 83.75 157 VAL A CA 1
ATOM 1157 C C . VAL A 1 157 ? -6.951 -7.455 21.741 1.00 83.75 157 VAL A C 1
ATOM 1159 O O . VAL A 1 157 ? -7.025 -8.110 22.778 1.00 83.75 157 VAL A O 1
ATOM 1162 N N . SER A 1 158 ? -7.392 -6.198 21.653 1.00 80.06 158 SER A N 1
ATOM 1163 C CA . SER A 1 158 ? -8.010 -5.480 22.773 1.00 80.06 158 SER A CA 1
ATOM 1164 C C . SER A 1 158 ? -8.893 -4.329 22.298 1.00 80.06 158 SER A C 1
ATOM 1166 O O . SER A 1 158 ? -8.730 -3.822 21.186 1.00 80.06 158 SER A O 1
ATOM 1168 N N . ALA A 1 159 ? -9.815 -3.894 23.156 1.00 86.44 159 ALA A N 1
ATOM 1169 C CA . ALA A 1 159 ? -10.622 -2.694 22.961 1.00 86.44 159 ALA A CA 1
ATOM 1170 C C . ALA A 1 159 ? -10.802 -1.968 24.299 1.00 86.44 159 ALA A C 1
ATOM 1172 O O . ALA A 1 159 ? -11.433 -2.504 25.208 1.00 86.44 159 ALA A O 1
ATOM 1173 N N . LEU A 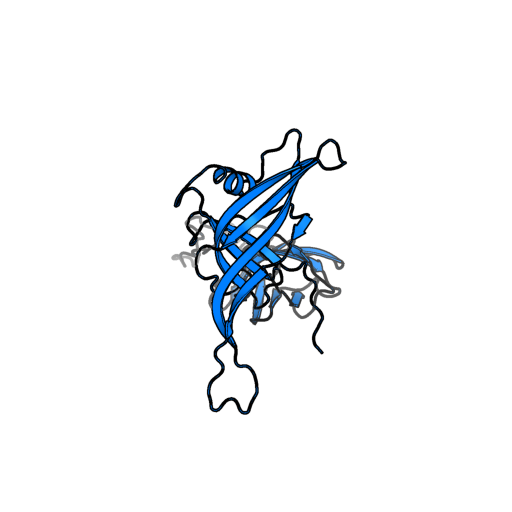1 160 ? -10.218 -0.771 24.418 1.00 83.62 160 LEU A N 1
ATOM 1174 C CA . LEU A 1 160 ? -10.142 -0.006 25.666 1.00 83.62 160 LEU A CA 1
ATOM 1175 C C . LEU A 1 160 ? -10.560 1.464 25.472 1.00 83.62 160 LEU A C 1
ATOM 1177 O O . LEU A 1 160 ? -10.284 2.033 24.414 1.00 83.62 160 LEU A O 1
ATOM 1181 N N . PRO A 1 161 ? -11.161 2.116 26.481 1.00 82.12 161 PRO A N 1
ATOM 1182 C CA . PRO A 1 161 ? -11.530 1.557 27.788 1.00 82.12 161 PRO A CA 1
ATOM 1183 C C . PRO A 1 161 ? -12.655 0.516 27.661 1.00 82.12 161 PRO A C 1
ATOM 1185 O O . PRO A 1 161 ? -13.389 0.545 26.676 1.00 82.12 161 PRO A O 1
ATOM 1188 N N . GLY A 1 162 ? -12.755 -0.416 28.619 1.00 72.25 162 GLY A N 1
ATOM 1189 C CA . GLY A 1 162 ? -13.722 -1.529 28.588 1.00 72.25 162 GLY A CA 1
ATOM 1190 C C . GLY A 1 162 ? -15.182 -1.121 28.778 1.00 72.25 162 GLY A C 1
ATOM 1191 O O . GLY A 1 162 ? -16.085 -1.866 28.431 1.00 72.25 162 GLY A O 1
ATOM 1192 N N . THR A 1 163 ? -15.398 0.109 29.233 1.00 75.94 163 THR A N 1
ATOM 1193 C CA . THR A 1 163 ? -16.681 0.805 29.199 1.00 75.94 163 THR A CA 1
ATOM 1194 C C . THR A 1 163 ? -16.418 2.250 28.810 1.00 75.94 163 THR A C 1
ATOM 1196 O O . THR A 1 163 ? -15.475 2.868 29.314 1.00 75.94 163 THR A O 1
ATOM 1199 N N . ALA A 1 164 ? -17.250 2.815 27.945 1.00 81.81 164 ALA A N 1
ATOM 1200 C CA . ALA A 1 164 ? -17.152 4.213 27.551 1.00 81.81 164 ALA A CA 1
ATOM 1201 C C . ALA A 1 164 ? -18.561 4.805 27.440 1.00 81.81 164 ALA A C 1
ATOM 1203 O O . ALA A 1 164 ? -19.437 4.141 26.886 1.00 81.81 164 ALA A O 1
ATOM 1204 N N . PRO A 1 165 ? -18.812 6.036 27.924 1.00 86.62 165 PRO A N 1
ATOM 1205 C CA . PRO A 1 165 ? -20.085 6.700 27.675 1.00 86.62 165 PRO A CA 1
ATOM 1206 C C . PRO A 1 165 ? -20.265 6.962 26.174 1.00 86.62 165 PRO A C 1
ATOM 1208 O O . PRO A 1 165 ? -19.296 7.032 25.416 1.00 86.62 165 PRO A O 1
ATOM 1211 N N . THR A 1 166 ? -21.511 7.140 25.734 1.00 91.00 166 THR A N 1
ATOM 1212 C CA . THR A 1 166 ? -21.814 7.468 24.331 1.00 91.00 166 THR A CA 1
ATOM 1213 C C . THR A 1 166 ? -20.978 8.660 23.847 1.00 91.00 166 THR A C 1
ATOM 1215 O O . THR A 1 166 ? -20.912 9.694 24.508 1.00 91.00 166 THR A O 1
ATOM 1218 N N . GLY A 1 167 ? -20.338 8.511 22.686 1.00 89.38 167 GLY A N 1
ATOM 1219 C CA . GLY A 1 167 ? -19.479 9.524 22.071 1.00 89.38 167 GLY A CA 1
ATOM 1220 C C . GLY A 1 167 ? -18.028 9.547 22.563 1.00 89.38 167 GLY A C 1
ATOM 1221 O O . GLY A 1 167 ? -17.192 10.158 21.897 1.00 89.38 167 GLY A O 1
ATOM 1222 N N . ALA A 1 168 ? -17.690 8.871 23.666 1.00 89.62 168 ALA A N 1
ATOM 1223 C CA . ALA A 1 168 ? -16.296 8.730 24.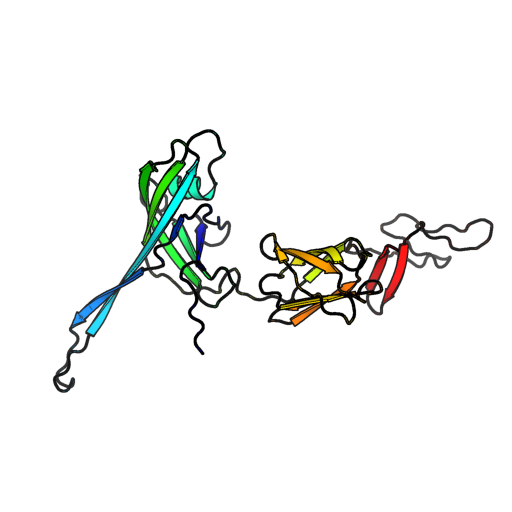084 1.00 89.62 168 ALA A CA 1
ATOM 1224 C C . ALA A 1 168 ? -15.529 7.786 23.148 1.00 89.62 168 ALA A C 1
ATOM 1226 O O . ALA A 1 168 ? -16.100 6.879 22.541 1.00 89.62 168 ALA A O 1
ATOM 1227 N N . LEU A 1 169 ? -14.224 8.022 23.009 1.00 91.25 169 LEU A N 1
ATOM 1228 C CA . LEU A 1 169 ? -13.376 7.262 22.098 1.00 91.25 169 LEU A CA 1
ATOM 1229 C C . LEU A 1 169 ? -12.938 5.939 22.728 1.00 91.25 169 LEU A C 1
ATOM 1231 O O . LEU A 1 169 ? -12.392 5.914 23.829 1.00 91.25 169 LEU A O 1
ATOM 1235 N N . VAL A 1 170 ? -13.118 4.862 21.972 1.00 91.44 170 VAL A N 1
ATOM 1236 C CA . VAL A 1 170 ? -12.574 3.535 22.246 1.00 91.44 170 VAL A CA 1
ATOM 1237 C C . VAL A 1 170 ? -11.457 3.261 21.246 1.00 91.44 170 VAL A C 1
ATOM 1239 O O . VAL A 1 170 ? -11.604 3.478 20.042 1.00 91.44 170 VAL A O 1
ATOM 1242 N N . THR A 1 171 ? -10.328 2.781 21.753 1.00 92.00 171 THR A N 1
ATOM 1243 C CA . THR A 1 171 ? -9.185 2.339 20.959 1.00 92.00 171 THR A CA 1
ATOM 1244 C C . THR A 1 171 ? -9.196 0.821 20.873 1.00 92.00 171 THR A C 1
ATOM 1246 O O . THR A 1 171 ? -9.065 0.132 21.883 1.00 92.00 171 THR A O 1
ATOM 1249 N N . ILE A 1 172 ? -9.339 0.303 19.659 1.00 90.88 172 ILE A N 1
ATOM 1250 C CA . ILE A 1 172 ? -9.274 -1.121 19.342 1.00 90.88 172 ILE A CA 1
ATOM 1251 C C . ILE A 1 172 ? -7.895 -1.405 18.754 1.00 90.88 172 ILE A C 1
ATOM 1253 O O . ILE A 1 172 ? -7.503 -0.792 17.763 1.00 90.88 172 ILE A O 1
ATOM 1257 N N . THR A 1 173 ? -7.167 -2.344 19.345 1.00 87.69 173 THR A N 1
ATOM 1258 C CA . THR A 1 173 ? -5.853 -2.784 18.866 1.00 87.69 173 THR A CA 1
ATOM 1259 C C . THR A 1 173 ? -5.965 -4.185 18.290 1.00 87.69 173 THR A C 1
ATOM 1261 O O . THR A 1 173 ? -6.700 -5.028 18.808 1.00 87.69 173 THR A O 1
ATOM 1264 N N . GLY A 1 174 ? -5.248 -4.447 17.204 1.00 87.56 174 GLY A N 1
ATOM 1265 C CA . GLY A 1 174 ? -5.354 -5.703 16.490 1.00 87.56 174 GLY A CA 1
ATOM 1266 C C . GLY A 1 174 ? -4.505 -5.765 15.231 1.00 87.56 174 GLY A C 1
ATOM 1267 O O . GLY A 1 174 ? -3.458 -5.130 15.128 1.00 87.56 174 GLY A O 1
ATOM 1268 N N . GLN A 1 175 ? -4.955 -6.571 14.277 1.00 84.75 175 GLN A N 1
ATOM 1269 C CA . GLN A 1 175 ? -4.308 -6.758 12.983 1.00 84.75 175 GLN A CA 1
ATOM 1270 C C . GLN A 1 175 ? -5.347 -6.779 11.860 1.00 84.75 175 GLN A C 1
ATOM 1272 O O . GLN A 1 175 ? -6.505 -7.148 12.066 1.00 84.75 175 GLN A O 1
ATOM 1277 N N . ASN A 1 176 ? -4.896 -6.453 10.646 1.00 83.56 176 ASN A N 1
ATOM 1278 C CA . ASN A 1 176 ? -5.680 -6.529 9.409 1.00 83.56 176 ASN A CA 1
ATOM 1279 C C . ASN A 1 176 ? -6.923 -5.613 9.386 1.00 83.56 176 ASN A C 1
ATOM 1281 O O . ASN A 1 176 ? -7.932 -5.940 8.761 1.00 83.56 176 ASN A O 1
ATOM 1285 N N . PHE A 1 177 ? -6.853 -4.447 10.038 1.00 85.88 177 PHE A N 1
ATOM 1286 C CA . PHE A 1 177 ? -7.924 -3.441 10.026 1.00 85.88 177 PHE A CA 1
ATOM 1287 C C . PHE A 1 177 ? -7.921 -2.544 8.780 1.00 85.88 177 PHE A C 1
ATOM 1289 O O . PHE A 1 177 ? -8.833 -1.732 8.595 1.00 85.88 177 PHE A O 1
ATOM 1296 N N . THR A 1 178 ? -6.931 -2.673 7.899 1.00 81.69 178 THR A N 1
ATOM 1297 C CA . THR A 1 178 ? -6.938 -1.992 6.599 1.00 81.69 178 THR A CA 1
ATOM 1298 C C . THR A 1 178 ? -8.147 -2.451 5.783 1.00 81.69 178 THR A C 1
ATOM 1300 O O . THR A 1 178 ? -8.384 -3.647 5.627 1.00 81.69 178 THR A O 1
ATOM 1303 N N . GLY A 1 179 ? -8.939 -1.499 5.284 1.00 76.12 179 GLY A N 1
ATOM 1304 C CA . GLY A 1 179 ? -10.178 -1.801 4.561 1.00 76.12 179 GLY A CA 1
ATOM 1305 C C . GLY A 1 179 ? -11.352 -2.224 5.453 1.00 76.12 179 GLY A C 1
ATOM 1306 O O . GLY A 1 179 ? -12.299 -2.827 4.950 1.00 76.12 179 GLY A O 1
ATOM 1307 N N . THR A 1 180 ? -11.307 -1.928 6.761 1.00 85.88 180 THR A N 1
ATOM 1308 C CA . THR A 1 180 ? -12.473 -2.078 7.651 1.00 85.88 180 THR A CA 1
ATOM 1309 C C . THR A 1 180 ? -13.656 -1.293 7.087 1.00 85.88 180 THR A C 1
ATOM 1311 O O . THR A 1 180 ? -13.522 -0.122 6.733 1.00 85.88 180 THR A O 1
ATOM 1314 N N . THR A 1 181 ? -14.812 -1.942 7.003 1.00 90.25 181 THR A N 1
ATOM 1315 C CA . THR A 1 181 ? -16.067 -1.378 6.493 1.00 90.25 181 THR A CA 1
ATOM 1316 C C . THR A 1 181 ? -17.070 -1.100 7.605 1.00 90.25 181 THR A C 1
ATOM 1318 O O . THR A 1 181 ? -17.908 -0.214 7.449 1.00 90.25 181 THR A O 1
ATOM 1321 N N . ALA A 1 182 ? -16.981 -1.811 8.733 1.00 92.00 182 ALA A N 1
ATOM 1322 C CA . ALA A 1 182 ? -17.841 -1.586 9.887 1.00 92.00 182 ALA A CA 1
ATOM 1323 C C . ALA A 1 182 ? -17.148 -1.949 11.205 1.00 92.00 182 ALA A C 1
ATOM 1325 O O . ALA A 1 182 ? -16.355 -2.891 11.275 1.00 92.00 182 ALA A O 1
ATOM 1326 N N . VAL A 1 183 ? -17.515 -1.221 12.258 1.00 95.69 183 VAL A N 1
ATOM 1327 C CA . VAL A 1 183 ? -17.192 -1.532 13.654 1.00 95.69 183 VAL A CA 1
ATOM 1328 C C . VAL A 1 183 ? -18.495 -1.487 14.442 1.00 95.69 183 VAL A C 1
ATOM 1330 O O . VAL A 1 183 ? -19.274 -0.550 14.270 1.00 95.69 183 VAL A O 1
ATOM 1333 N N . ALA A 1 184 ? -18.741 -2.484 15.287 1.00 94.88 184 ALA A N 1
ATOM 1334 C CA . ALA A 1 184 ? -19.950 -2.585 16.095 1.00 94.88 184 ALA A CA 1
ATOM 1335 C C . ALA A 1 184 ? -19.628 -2.940 17.549 1.00 94.88 184 ALA A C 1
ATOM 1337 O O . ALA A 1 184 ? -18.727 -3.736 17.817 1.00 94.88 184 ALA A O 1
ATOM 1338 N N . PHE A 1 185 ? -20.401 -2.367 18.468 1.00 92.88 185 PHE A N 1
ATOM 1339 C CA . PHE A 1 185 ? -20.415 -2.695 19.889 1.00 92.88 185 PHE A CA 1
ATOM 1340 C C . PHE A 1 185 ? -21.712 -3.455 20.177 1.00 92.88 185 PHE A C 1
ATOM 1342 O O . PHE A 1 185 ? -22.810 -2.905 20.074 1.00 92.88 185 PHE A O 1
ATOM 1349 N N . GLY A 1 186 ? -21.597 -4.752 20.459 1.00 89.19 186 GLY A N 1
ATOM 1350 C CA . GLY A 1 186 ? -22.731 -5.669 20.526 1.00 89.19 186 GLY A CA 1
ATOM 1351 C C . GLY A 1 186 ? -23.479 -5.700 19.191 1.00 89.19 186 GLY A C 1
ATOM 1352 O O . GLY A 1 186 ? -22.893 -5.980 18.147 1.00 89.19 186 GLY A O 1
ATOM 1353 N N . ALA A 1 187 ? -24.770 -5.371 19.225 1.00 89.62 187 ALA A N 1
ATOM 1354 C CA . ALA A 1 187 ? -25.615 -5.259 18.034 1.00 89.62 187 ALA A CA 1
ATOM 1355 C C . ALA A 1 187 ? -25.628 -3.848 17.406 1.00 89.62 187 ALA A C 1
ATOM 1357 O O . ALA A 1 187 ? -26.320 -3.629 16.411 1.00 89.62 187 ALA A O 1
ATOM 1358 N N . VAL A 1 188 ? -24.908 -2.876 17.980 1.00 94.25 188 VAL A N 1
ATOM 1359 C CA . VAL A 1 188 ? -24.985 -1.465 17.581 1.00 94.25 188 VAL A CA 1
ATOM 1360 C C . VAL A 1 188 ? -23.765 -1.065 16.755 1.00 94.25 188 VAL A C 1
ATOM 1362 O O . VAL A 1 188 ? -22.632 -1.083 17.234 1.00 94.25 188 VAL A O 1
ATOM 1365 N N . ASN A 1 189 ? -23.996 -0.650 15.509 1.00 94.38 189 ASN A N 1
ATOM 1366 C CA . ASN A 1 189 ? -22.940 -0.136 14.636 1.00 94.38 189 ASN A CA 1
ATOM 1367 C C . ASN A 1 189 ? -22.442 1.235 15.113 1.00 94.38 189 ASN A C 1
ATOM 1369 O O . ASN A 1 189 ? -23.235 2.118 15.446 1.00 94.38 189 ASN A O 1
ATOM 1373 N N . ALA A 1 190 ? -21.126 1.432 15.089 1.00 93.75 190 ALA A N 1
ATOM 1374 C CA . ALA A 1 190 ? -20.516 2.724 15.353 1.00 93.75 190 ALA A CA 1
ATOM 1375 C C . ALA A 1 190 ? -20.857 3.737 14.239 1.00 93.75 190 ALA A C 1
ATOM 1377 O O . ALA A 1 190 ? -20.909 3.363 13.064 1.00 93.75 190 ALA A O 1
ATOM 1378 N N . PRO A 1 191 ? -21.046 5.029 14.569 1.00 87.44 191 PRO A N 1
ATOM 1379 C CA . PRO A 1 191 ? -21.400 6.060 13.586 1.00 87.44 191 PRO A CA 1
ATOM 1380 C C . PRO A 1 191 ? -20.254 6.404 12.616 1.00 87.44 191 PRO A C 1
ATOM 1382 O O . PRO A 1 191 ? -20.478 7.048 11.594 1.00 87.44 191 PRO A O 1
ATOM 1385 N N . GLY A 1 192 ? -19.027 5.992 12.935 1.00 90.31 192 GLY A N 1
ATOM 1386 C CA . GLY A 1 192 ? -17.818 6.159 12.132 1.00 90.31 192 GLY A CA 1
ATOM 1387 C C . GLY A 1 192 ? -16.610 5.607 12.887 1.00 90.31 192 GLY A C 1
ATOM 1388 O O . GLY A 1 192 ? -16.737 5.259 14.056 1.00 90.31 192 GLY A O 1
ATOM 1389 N N . PHE A 1 193 ? -15.451 5.507 12.242 1.00 93.56 193 PHE A N 1
ATOM 1390 C CA . PHE A 1 193 ? -14.198 5.068 12.865 1.00 93.56 193 PHE A CA 1
ATOM 1391 C C . PHE A 1 193 ? -12.995 5.536 12.038 1.00 93.56 193 PHE A C 1
ATOM 1393 O O . PHE A 1 193 ? -13.117 5.804 10.842 1.00 93.56 193 PHE A O 1
ATOM 1400 N N . THR A 1 194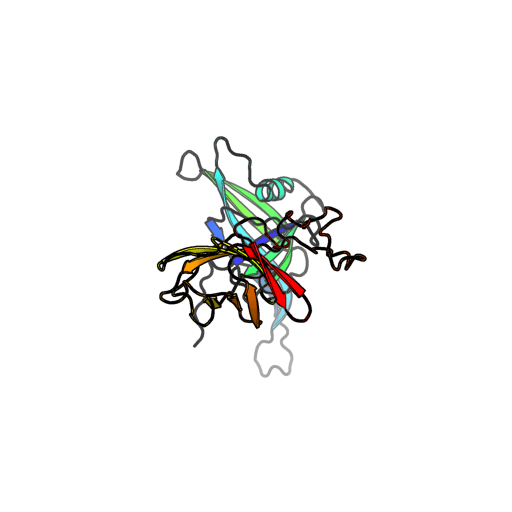 ? -11.827 5.592 12.672 1.00 88.94 194 THR A N 1
ATOM 1401 C CA . THR A 1 194 ? -10.554 5.932 12.030 1.00 88.94 194 THR A CA 1
ATOM 1402 C C . THR A 1 194 ? -9.579 4.776 12.195 1.00 88.94 194 THR A C 1
ATOM 1404 O O . THR A 1 194 ? -9.285 4.373 13.318 1.00 88.94 194 THR A O 1
ATOM 1407 N N . VAL A 1 195 ? -9.050 4.261 11.085 1.00 86.81 195 VAL A N 1
ATOM 1408 C CA . VAL A 1 195 ? -7.986 3.247 11.088 1.00 86.81 195 VAL A CA 1
ATOM 1409 C C . VAL A 1 195 ? -6.626 3.953 11.102 1.00 86.81 195 VAL A C 1
ATOM 1411 O O . VAL A 1 195 ? -6.369 4.824 10.274 1.00 86.81 195 VAL A O 1
ATOM 1414 N N . LEU A 1 196 ? -5.757 3.582 12.039 1.00 79.56 196 LEU A N 1
ATOM 1415 C CA . LEU A 1 196 ? -4.437 4.162 12.287 1.00 79.56 196 LEU A CA 1
ATOM 1416 C C . LEU A 1 196 ? -3.341 3.078 12.248 1.00 79.56 196 LEU A C 1
ATOM 1418 O O . LEU A 1 196 ? -3.627 1.882 12.146 1.00 79.56 196 LEU A O 1
ATOM 1422 N N . LEU A 1 197 ? -2.074 3.512 12.318 1.00 70.69 197 LEU A N 1
ATOM 1423 C CA . LEU A 1 197 ? -0.873 2.661 12.409 1.00 70.69 197 LEU A CA 1
ATOM 1424 C C . LEU A 1 197 ? -0.895 1.482 11.414 1.00 70.69 197 LEU A C 1
ATOM 1426 O O . LEU A 1 197 ? -0.705 0.324 11.784 1.00 70.69 197 LEU A O 1
ATOM 1430 N N . ASN A 1 198 ? -1.166 1.778 10.140 1.00 70.75 198 ASN A N 1
ATOM 1431 C CA . ASN A 1 198 ? -1.182 0.793 9.052 1.00 70.75 198 ASN A CA 1
ATOM 1432 C C . ASN A 1 198 ? -2.134 -0.401 9.290 1.00 70.75 198 ASN A C 1
ATOM 1434 O O . ASN A 1 198 ? -1.811 -1.532 8.937 1.00 70.75 198 ASN A O 1
ATOM 1438 N N . GLY A 1 199 ? -3.305 -0.163 9.892 1.00 75.88 199 GLY A N 1
ATOM 1439 C CA . GLY A 1 199 ? -4.323 -1.203 10.072 1.00 75.88 199 GLY A CA 1
ATOM 1440 C C . GLY A 1 199 ? -4.146 -2.058 11.325 1.00 75.88 199 GLY A C 1
ATOM 1441 O O . GLY A 1 199 ? -4.667 -3.172 11.375 1.00 75.88 199 GLY A O 1
ATOM 1442 N N . THR A 1 200 ? -3.422 -1.556 12.326 1.00 83.44 200 THR A N 1
ATOM 1443 C CA . THR A 1 200 ? -3.256 -2.224 13.630 1.00 83.44 200 THR A CA 1
ATOM 1444 C C . THR A 1 200 ? -4.044 -1.557 14.756 1.00 83.44 200 THR A C 1
ATOM 1446 O O . THR A 1 200 ? -4.265 -2.165 15.801 1.00 83.44 200 THR A O 1
ATOM 1449 N N . VAL A 1 201 ? -4.518 -0.326 14.543 1.00 87.12 201 VAL A N 1
ATOM 1450 C CA . VAL A 1 201 ? -5.287 0.433 15.535 1.00 87.12 201 VAL A CA 1
ATOM 1451 C C . VAL A 1 201 ? -6.535 1.013 14.880 1.00 87.12 201 VAL A C 1
ATOM 1453 O O . VAL A 1 201 ? -6.467 1.555 13.781 1.00 87.12 201 VAL A O 1
ATOM 1456 N N . ILE A 1 202 ? -7.674 0.929 15.559 1.00 90.94 202 ILE A N 1
ATOM 1457 C CA . ILE A 1 202 ? -8.895 1.662 15.225 1.00 90.94 202 ILE A CA 1
ATOM 1458 C C . ILE A 1 202 ? -9.244 2.565 16.403 1.00 90.94 202 ILE A C 1
ATOM 1460 O O . ILE A 1 202 ? -9.291 2.114 17.542 1.00 90.94 202 ILE A O 1
ATOM 1464 N N . VAL A 1 203 ? -9.547 3.827 16.120 1.00 92.31 203 VAL A N 1
ATOM 1465 C CA . VAL A 1 203 ? -10.193 4.733 17.072 1.00 92.31 203 VAL A CA 1
ATOM 1466 C C . VAL A 1 203 ? -11.639 4.909 16.639 1.00 92.31 203 VAL A C 1
ATOM 1468 O O . VAL A 1 203 ? -11.911 5.314 15.507 1.00 92.31 203 VAL A O 1
ATOM 1471 N N . VAL A 1 204 ? -12.569 4.581 17.528 1.00 94.81 204 VAL A N 1
ATOM 1472 C CA . VAL A 1 204 ? -14.003 4.567 17.242 1.00 94.81 204 VAL A CA 1
ATOM 1473 C C . VAL A 1 204 ? -14.772 5.262 18.374 1.00 94.81 204 VAL A C 1
ATOM 1475 O O . VAL A 1 204 ? -14.559 4.935 19.540 1.00 94.81 204 VAL A O 1
ATOM 1478 N N . PRO A 1 205 ? -15.646 6.242 18.087 1.00 93.31 205 PRO A N 1
ATOM 1479 C CA . PRO A 1 205 ? -16.565 6.780 19.083 1.00 93.31 205 PRO A CA 1
ATOM 1480 C C . PRO A 1 205 ? -17.632 5.745 19.457 1.00 93.31 205 PRO A C 1
ATOM 1482 O O . PRO A 1 205 ? -18.233 5.117 18.582 1.00 93.31 205 PRO A O 1
ATOM 1485 N N . MET A 1 206 ? -17.902 5.610 20.754 1.00 93.00 206 MET A N 1
ATOM 1486 C CA . MET A 1 206 ? -18.939 4.725 21.278 1.00 93.00 206 MET A CA 1
ATOM 1487 C C . MET A 1 206 ? -20.323 5.131 20.729 1.00 93.00 206 MET A C 1
ATOM 1489 O O . MET A 1 206 ? -20.740 6.278 20.943 1.00 93.00 206 MET A O 1
ATOM 1493 N N . PRO A 1 207 ? -21.058 4.241 20.033 1.00 92.25 207 PRO A N 1
ATOM 1494 C CA . PRO A 1 207 ? -22.397 4.547 19.542 1.00 92.25 207 PRO A CA 1
ATOM 1495 C C . PRO A 1 207 ? -23.418 4.721 20.672 1.00 92.25 207 PRO A C 1
ATOM 1497 O O . PRO A 1 207 ? -23.276 4.179 21.770 1.00 92.25 207 PRO A O 1
ATOM 1500 N N . ALA A 1 208 ? -24.503 5.440 20.376 1.00 88.88 208 ALA A N 1
ATOM 1501 C CA . ALA A 1 208 ? -25.657 5.508 21.266 1.00 88.88 208 ALA A CA 1
ATOM 1502 C C . ALA A 1 208 ? -26.281 4.110 21.418 1.00 88.88 208 ALA A C 1
ATOM 1504 O O . ALA A 1 208 ? -26.620 3.477 20.421 1.00 88.88 208 ALA A O 1
ATOM 1505 N N . GLY A 1 209 ? -26.414 3.633 22.658 1.00 82.81 209 GLY A N 1
ATOM 1506 C CA . GLY A 1 209 ? -26.890 2.277 22.961 1.00 82.81 209 GLY A CA 1
ATOM 1507 C C . GLY A 1 209 ? -25.814 1.182 22.909 1.00 82.81 209 GLY A C 1
ATOM 1508 O O . GLY A 1 209 ? -26.150 0.015 23.066 1.00 82.81 209 GLY A O 1
ATOM 1509 N N . GLY A 1 210 ? -24.538 1.534 22.702 1.00 81.75 210 GLY A N 1
ATOM 1510 C CA . GLY A 1 210 ? -23.408 0.593 22.755 1.00 81.75 210 GLY A CA 1
ATOM 1511 C C . GLY A 1 210 ? -22.737 0.465 24.128 1.00 81.75 210 GLY A C 1
ATOM 1512 O O . GLY A 1 210 ? -21.824 -0.338 24.277 1.00 81.75 210 GLY A O 1
ATOM 1513 N N . THR A 1 211 ? -23.163 1.248 25.125 1.00 79.38 211 THR A N 1
ATOM 1514 C CA . THR A 1 211 ? -22.549 1.317 26.466 1.00 79.38 211 THR A CA 1
ATOM 1515 C C . THR A 1 211 ? -22.559 -0.011 27.220 1.00 79.38 211 THR A C 1
ATOM 1517 O O . THR A 1 211 ? -21.612 -0.277 27.949 1.00 79.38 211 THR A O 1
ATOM 1520 N N . ASP A 1 212 ? -23.578 -0.846 26.997 1.00 78.75 212 ASP A N 1
ATOM 1521 C CA . ASP A 1 212 ? -23.748 -2.151 27.657 1.00 78.75 212 ASP A CA 1
ATOM 1522 C C . ASP A 1 212 ? -23.287 -3.320 26.765 1.00 78.75 212 ASP A C 1
ATOM 1524 O O . ASP A 1 212 ? -23.672 -4.475 26.959 1.00 78.75 212 ASP A O 1
ATOM 1528 N N . ALA A 1 213 ? -22.506 -3.030 25.720 1.00 81.69 213 ALA A N 1
ATOM 1529 C CA . ALA A 1 213 ? -21.994 -4.055 24.829 1.00 81.69 213 ALA A CA 1
ATOM 1530 C C . ALA A 1 213 ? -20.974 -4.946 25.544 1.00 81.69 213 ALA A C 1
ATOM 1532 O O . ALA A 1 213 ? -20.014 -4.464 26.127 1.00 81.69 213 ALA A O 1
ATOM 1533 N N . THR A 1 214 ? -21.120 -6.261 25.416 1.00 78.88 214 THR A N 1
ATOM 1534 C CA . THR A 1 214 ? -20.136 -7.233 25.924 1.00 78.88 214 THR A CA 1
ATOM 1535 C C . THR A 1 214 ? -19.101 -7.626 24.873 1.00 78.88 214 THR A C 1
ATOM 1537 O O . THR A 1 214 ? -18.066 -8.208 25.190 1.00 78.88 214 THR A O 1
ATOM 1540 N N . THR A 1 215 ? -19.355 -7.305 23.603 1.00 84.50 215 THR A N 1
ATOM 1541 C CA . THR A 1 215 ? -18.510 -7.692 22.469 1.00 84.50 215 THR A CA 1
ATOM 1542 C C . THR A 1 215 ? -18.240 -6.519 21.545 1.00 84.50 215 THR A C 1
ATOM 1544 O O . THR A 1 215 ? -19.118 -5.691 21.308 1.00 84.50 215 THR A O 1
ATOM 1547 N N . VAL A 1 216 ? -17.069 -6.513 20.926 1.00 91.00 216 VAL A N 1
ATOM 1548 C CA . VAL A 1 216 ? -16.706 -5.625 19.826 1.00 91.00 216 VAL A CA 1
ATOM 1549 C C . VAL A 1 216 ? -16.489 -6.454 18.564 1.00 91.00 216 VAL A C 1
ATOM 1551 O O . VAL A 1 216 ? -15.827 -7.490 18.596 1.00 91.00 216 VAL A O 1
ATOM 1554 N N . THR A 1 217 ? -17.060 -6.007 17.447 1.00 93.56 217 THR A N 1
ATOM 1555 C CA . THR A 1 217 ? -16.924 -6.664 16.143 1.00 93.56 217 THR A CA 1
ATOM 1556 C C . THR A 1 217 ? -16.331 -5.699 15.129 1.00 93.56 217 THR A C 1
ATOM 1558 O O . THR A 1 217 ? -16.818 -4.582 14.969 1.00 93.56 217 THR A O 1
ATOM 1561 N N . VAL A 1 218 ? -15.299 -6.142 14.415 1.00 94.69 218 VAL A N 1
ATOM 1562 C CA . VAL A 1 218 ? -14.673 -5.410 13.309 1.00 94.69 218 VAL A CA 1
ATOM 1563 C C . VAL A 1 218 ? -14.879 -6.212 12.031 1.00 94.69 218 VAL A C 1
ATOM 1565 O O . VAL A 1 218 ? -14.586 -7.406 11.993 1.00 94.69 218 VAL A O 1
ATOM 1568 N N . THR A 1 219 ? -15.390 -5.563 10.986 1.00 91.81 219 THR A N 1
ATOM 1569 C CA . THR A 1 219 ? -15.717 -6.194 9.701 1.00 91.81 219 THR A CA 1
ATOM 1570 C C . THR A 1 219 ? -14.923 -5.559 8.572 1.00 91.81 219 THR A C 1
ATOM 1572 O O . THR A 1 219 ? -14.868 -4.335 8.464 1.00 91.81 219 THR A O 1
ATOM 1575 N N . ASN A 1 220 ? -14.343 -6.388 7.708 1.00 86.31 220 ASN A N 1
ATOM 1576 C CA . ASN A 1 220 ? -13.741 -5.972 6.443 1.00 86.31 220 ASN A CA 1
ATOM 1577 C C . ASN A 1 220 ? -14.300 -6.814 5.278 1.00 86.31 220 ASN A C 1
ATOM 1579 O O . ASN A 1 220 ? -15.237 -7.591 5.450 1.00 86.31 220 ASN A O 1
ATOM 1583 N N . ALA A 1 221 ? -13.735 -6.664 4.078 1.00 77.06 221 ALA A N 1
ATOM 1584 C CA . ALA A 1 221 ? -14.195 -7.375 2.880 1.00 77.06 221 ALA A CA 1
ATOM 1585 C C . ALA A 1 221 ? -14.025 -8.912 2.923 1.00 77.06 221 ALA A C 1
ATOM 1587 O O . ALA A 1 221 ? -14.605 -9.601 2.087 1.00 77.06 221 ALA A O 1
ATOM 1588 N N . VAL A 1 222 ? -13.237 -9.454 3.859 1.00 79.25 222 VAL A N 1
ATOM 1589 C CA . VAL A 1 222 ? -13.006 -10.907 4.015 1.00 79.25 222 VAL A CA 1
ATOM 1590 C C . VAL A 1 222 ? -13.976 -11.518 5.011 1.00 79.25 222 VAL A C 1
ATOM 1592 O O . VAL A 1 222 ? -14.381 -12.665 4.846 1.00 79.25 222 VAL A O 1
ATOM 1595 N N . GLY A 1 223 ? -14.340 -10.769 6.049 1.00 83.81 223 GLY A N 1
ATOM 1596 C CA . GLY A 1 223 ? -15.256 -11.226 7.082 1.00 83.81 223 GLY A CA 1
ATOM 1597 C C . GLY A 1 223 ? -15.184 -10.376 8.344 1.00 83.81 223 GLY A C 1
ATOM 1598 O O . GLY A 1 223 ? -14.598 -9.290 8.362 1.00 83.81 223 GLY A O 1
ATOM 1599 N N . SER A 1 224 ? -15.789 -10.895 9.408 1.00 90.50 224 SER A N 1
ATOM 1600 C CA . SER A 1 224 ? -15.876 -10.234 10.708 1.00 90.50 224 SER A CA 1
ATOM 1601 C C . SER A 1 224 ? -15.060 -10.982 11.753 1.00 90.50 224 SER A C 1
ATOM 1603 O O . SER A 1 224 ? -15.040 -12.212 11.771 1.00 90.50 224 SER A O 1
ATOM 1605 N N . ALA A 1 225 ? -14.424 -10.230 12.645 1.00 90.19 225 ALA A N 1
ATOM 1606 C CA . ALA A 1 225 ? -13.849 -10.754 13.873 1.00 90.19 225 ALA A CA 1
ATOM 1607 C C . ALA A 1 225 ? -14.553 -10.128 15.064 1.00 90.19 225 ALA A C 1
ATOM 1609 O O . ALA A 1 225 ? -14.779 -8.916 15.081 1.00 90.19 225 ALA A O 1
ATOM 1610 N N . THR A 1 226 ? -14.864 -10.953 16.055 1.00 89.62 226 THR A N 1
ATOM 1611 C CA . THR A 1 226 ? -15.527 -10.542 17.289 1.00 89.62 226 THR A CA 1
ATOM 1612 C C . THR A 1 226 ? -14.633 -10.898 18.466 1.00 89.62 226 THR A C 1
ATOM 1614 O O . THR A 1 226 ? -14.047 -11.977 18.495 1.00 89.62 226 THR A O 1
ATOM 1617 N N . ASN A 1 227 ? -14.514 -9.986 19.426 1.00 83.31 227 ASN A N 1
ATOM 1618 C CA . ASN A 1 227 ? -13.838 -10.221 20.699 1.00 83.31 227 ASN A CA 1
ATOM 1619 C C . ASN A 1 227 ? -14.649 -9.573 21.832 1.00 83.31 227 ASN A C 1
ATOM 1621 O O . ASN A 1 227 ? -15.539 -8.759 21.574 1.00 83.31 227 ASN A O 1
ATOM 1625 N N . TYR A 1 228 ? -14.365 -9.934 23.076 1.00 80.25 228 TYR A N 1
ATOM 1626 C CA . TYR A 1 228 ? -14.967 -9.315 24.248 1.00 80.25 228 TYR A CA 1
ATOM 1627 C C . TYR A 1 228 ? -14.517 -7.861 24.376 1.00 80.25 228 TYR A C 1
ATOM 1629 O O . TYR A 1 228 ? -13.340 -7.524 24.216 1.00 80.25 228 TYR A O 1
ATOM 1637 N N . TYR A 1 229 ? -15.477 -6.983 24.636 1.00 73.81 229 TYR A N 1
ATOM 1638 C CA . TYR A 1 229 ? -15.202 -5.577 24.878 1.00 73.81 229 TYR A CA 1
ATOM 1639 C C . TYR A 1 229 ? -14.683 -5.413 26.315 1.00 73.81 229 TYR A C 1
ATOM 1641 O O . TYR A 1 229 ? -15.241 -5.998 27.234 1.00 73.81 229 TYR A O 1
ATOM 1649 N N . GLY A 1 230 ? -13.564 -4.702 26.500 1.00 62.72 230 GLY A N 1
ATOM 1650 C CA . GLY A 1 230 ? -12.884 -4.598 27.800 1.00 62.72 230 GLY A CA 1
ATOM 1651 C C . GLY A 1 230 ? -11.940 -5.749 28.159 1.00 62.72 230 GLY A C 1
ATOM 1652 O O . GLY A 1 230 ? -11.213 -5.644 29.145 1.00 62.72 230 GLY A O 1
ATOM 1653 N N . ALA A 1 231 ? -11.863 -6.802 27.340 1.00 52.56 231 ALA A N 1
ATOM 1654 C CA . ALA A 1 231 ? -10.895 -7.874 27.540 1.00 52.56 231 ALA A CA 1
ATOM 1655 C C . ALA A 1 231 ? -9.479 -7.463 27.090 1.00 52.56 231 ALA A C 1
ATOM 1657 O O . ALA A 1 231 ? -9.280 -6.844 26.038 1.00 52.56 231 ALA A O 1
ATOM 1658 N N . ILE A 1 232 ? -8.478 -7.862 27.878 1.00 49.75 232 ILE A N 1
ATOM 1659 C CA . ILE A 1 232 ? -7.063 -7.838 27.496 1.00 49.75 232 ILE A CA 1
ATOM 1660 C C . ILE A 1 232 ? -6.682 -9.277 27.146 1.00 49.75 232 ILE A C 1
ATOM 1662 O O . ILE A 1 232 ? -6.721 -10.153 28.007 1.00 49.75 232 ILE A O 1
ATOM 1666 N N . ASN A 1 233 ? -6.309 -9.545 25.892 1.00 43.28 233 ASN A N 1
ATOM 1667 C CA . ASN A 1 233 ? -5.781 -10.856 25.523 1.00 43.28 233 ASN A CA 1
ATOM 1668 C C . ASN A 1 233 ? -4.347 -10.989 26.076 1.00 43.28 233 ASN A C 1
ATOM 1670 O O . ASN A 1 233 ? -3.406 -10.430 25.515 1.00 43.28 233 ASN A O 1
ATOM 1674 N N . LEU A 1 234 ? -4.193 -11.669 27.216 1.00 44.94 234 LEU A N 1
ATOM 1675 C CA . LEU A 1 234 ? -2.922 -11.795 27.948 1.00 44.94 234 LEU A CA 1
ATOM 1676 C C . LEU A 1 234 ? -1.962 -12.852 27.361 1.00 44.94 234 LEU A C 1
ATOM 1678 O O . LEU A 1 234 ? -0.911 -13.114 27.943 1.00 44.94 234 LEU A O 1
ATOM 1682 N N . GLY A 1 235 ? -2.286 -13.455 26.211 1.00 41.84 235 GLY A N 1
ATOM 1683 C CA . GLY A 1 235 ? -1.641 -14.697 25.786 1.00 41.84 235 GLY A CA 1
ATOM 1684 C C . GLY A 1 235 ? -2.084 -15.871 26.667 1.00 41.84 235 GLY A C 1
ATOM 1685 O O . GLY A 1 235 ? -2.719 -15.677 27.699 1.00 41.84 235 GLY A O 1
ATOM 1686 N N . GLN A 1 236 ? -1.815 -17.097 26.214 1.00 43.94 236 GLN A N 1
ATOM 1687 C CA . GLN A 1 236 ? -2.321 -18.341 26.803 1.00 43.94 236 GLN A CA 1
ATOM 1688 C C . GLN A 1 236 ? -2.233 -18.359 28.342 1.00 43.94 236 GLN A C 1
ATOM 1690 O O . GLN A 1 236 ? -1.157 -18.521 28.915 1.00 43.94 236 GLN A O 1
ATOM 1695 N N . LEU A 1 237 ? -3.388 -18.221 28.997 1.00 48.41 237 LEU A N 1
ATOM 1696 C CA . LEU A 1 237 ? -3.555 -18.426 30.429 1.00 48.41 237 LEU A CA 1
ATOM 1697 C C . LEU A 1 237 ? -3.581 -19.939 30.672 1.00 48.41 237 LEU A C 1
ATOM 1699 O O . LEU A 1 237 ? -4.563 -20.600 30.337 1.00 48.41 237 LEU A O 1
ATOM 1703 N N . ILE A 1 238 ? -2.496 -20.514 31.193 1.00 47.16 238 ILE A N 1
ATOM 1704 C CA . ILE A 1 238 ? -2.498 -21.933 31.564 1.00 47.16 238 ILE A CA 1
ATOM 1705 C C . ILE A 1 238 ? -3.158 -22.043 32.935 1.00 47.16 238 ILE A C 1
ATOM 1707 O O . ILE A 1 238 ? -2.574 -21.643 33.944 1.00 47.16 238 ILE A O 1
ATOM 1711 N N . LEU A 1 239 ? -4.376 -22.582 32.940 1.00 48.22 239 LEU A N 1
ATOM 1712 C CA . LEU A 1 239 ? -5.014 -23.088 34.145 1.00 48.22 239 LEU A CA 1
ATOM 1713 C C . LEU A 1 239 ? -4.474 -24.488 34.428 1.00 48.22 239 LEU A C 1
ATOM 1715 O O . LEU A 1 239 ? -4.584 -25.387 33.593 1.00 48.22 239 LEU A O 1
ATOM 1719 N N . THR A 1 240 ? -3.891 -24.671 35.604 1.00 46.38 240 THR A N 1
ATOM 1720 C CA . THR A 1 240 ? -3.477 -25.981 36.120 1.00 46.38 240 THR A CA 1
ATOM 1721 C C . THR A 1 240 ? -4.386 -26.353 37.282 1.00 46.38 240 THR A C 1
ATOM 1723 O O . THR A 1 240 ? -4.482 -25.596 38.238 1.00 46.38 240 THR A O 1
ATOM 1726 N N . GLY A 1 241 ? -5.078 -27.491 37.190 1.00 50.19 241 GLY A N 1
ATOM 1727 C CA . GLY A 1 241 ? -6.047 -27.946 38.197 1.00 50.19 241 GLY A CA 1
ATOM 1728 C C . GLY A 1 241 ? -7.240 -28.692 37.574 1.00 50.19 241 GLY A C 1
ATOM 1729 O O . GLY A 1 241 ? -7.281 -28.831 36.346 1.00 50.19 241 GLY A O 1
ATOM 1730 N N . PRO A 1 242 ? -8.202 -29.187 38.378 1.00 50.03 242 PRO A N 1
ATOM 1731 C CA . PRO A 1 242 ? -8.367 -28.892 39.800 1.00 50.03 242 PRO A CA 1
ATOM 1732 C C . PRO A 1 242 ? -7.397 -29.674 40.694 1.00 50.03 242 PRO A C 1
ATOM 1734 O O . PRO A 1 242 ? -7.065 -30.828 40.406 1.00 50.03 242 PRO A O 1
ATOM 1737 N N . ASP A 1 243 ? -6.945 -29.052 41.780 1.00 56.00 243 ASP A N 1
ATOM 1738 C CA . ASP A 1 243 ? -6.266 -29.753 42.868 1.00 56.00 243 ASP A CA 1
ATOM 1739 C C . ASP A 1 243 ? -7.257 -30.623 43.678 1.00 56.00 243 ASP A C 1
ATOM 1741 O O . ASP A 1 243 ? -8.442 -30.742 43.353 1.00 56.00 243 ASP A O 1
ATOM 1745 N N . ALA A 1 244 ? -6.786 -31.271 44.746 1.00 48.03 244 ALA A N 1
ATOM 1746 C CA . ALA A 1 244 ? -7.629 -32.136 45.577 1.00 48.03 244 ALA A CA 1
ATOM 1747 C C . ALA A 1 244 ? -8.787 -31.399 46.290 1.00 48.03 244 ALA A C 1
ATOM 1749 O O . ALA A 1 244 ? -9.674 -32.065 46.827 1.00 48.03 244 ALA A O 1
ATOM 1750 N N . ASN A 1 245 ? -8.789 -30.062 46.284 1.00 50.84 245 ASN A N 1
ATOM 1751 C CA . ASN A 1 245 ? -9.809 -29.208 46.886 1.00 50.84 245 ASN A CA 1
ATOM 1752 C C . ASN A 1 245 ? -10.740 -28.562 45.845 1.00 50.84 245 ASN A C 1
ATOM 1754 O O . ASN A 1 245 ? -11.736 -27.953 46.227 1.00 50.84 245 ASN A O 1
ATOM 1758 N N . GLY A 1 246 ? -10.478 -28.753 44.547 1.00 52.41 246 GLY A N 1
ATOM 1759 C CA . GLY A 1 246 ? -11.270 -28.164 43.466 1.00 52.41 246 GLY A CA 1
ATOM 1760 C C . GLY A 1 246 ? -10.702 -26.857 42.905 1.00 52.41 246 GLY A C 1
ATOM 1761 O O . GLY A 1 246 ? -11.371 -26.234 42.078 1.00 52.41 246 GLY A O 1
ATOM 1762 N N . ASP A 1 247 ? -9.492 -26.464 43.310 1.00 51.41 247 ASP A N 1
ATOM 1763 C CA . ASP A 1 247 ? -8.913 -25.156 43.001 1.00 51.41 247 ASP A CA 1
ATOM 1764 C C . ASP A 1 247 ? -8.087 -25.183 41.704 1.00 51.41 247 ASP A C 1
ATOM 1766 O O . ASP A 1 247 ? -7.445 -26.183 41.368 1.00 51.41 247 ASP A O 1
ATOM 1770 N N . TYR A 1 248 ? -8.100 -24.070 40.962 1.00 54.91 248 TYR A N 1
ATOM 1771 C CA . TYR A 1 248 ? -7.343 -23.888 39.719 1.00 54.91 248 TYR A CA 1
ATOM 1772 C C . TYR 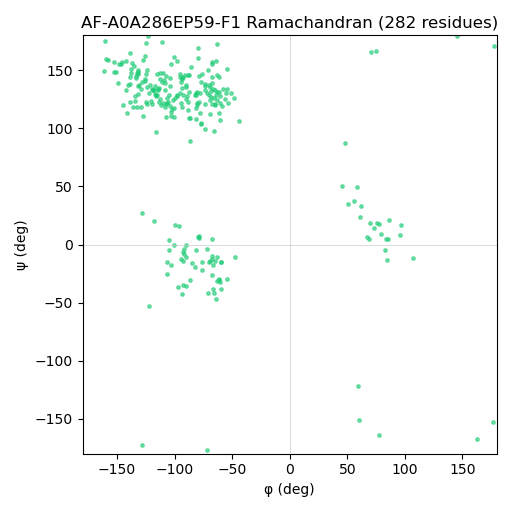A 1 248 ? -6.281 -22.793 39.884 1.00 54.91 248 TYR A C 1
ATOM 1774 O O . TYR A 1 248 ? -6.595 -21.663 40.262 1.00 54.91 248 TYR A O 1
ATOM 1782 N N . ASP A 1 249 ? -5.039 -23.108 39.519 1.00 51.88 249 ASP A N 1
ATOM 1783 C CA . ASP A 1 249 ? -3.910 -22.177 39.539 1.00 51.88 249 ASP A CA 1
ATOM 1784 C C . ASP A 1 249 ? -3.728 -21.477 38.191 1.00 51.88 249 ASP A C 1
ATOM 1786 O O . ASP A 1 249 ? -3.857 -22.101 37.135 1.00 51.88 249 ASP A O 1
ATOM 1790 N N . VAL A 1 250 ? -3.317 -20.204 38.222 1.00 55.22 250 VAL A N 1
ATOM 1791 C CA . VAL A 1 250 ? -2.848 -19.467 37.040 1.00 55.22 250 VAL A CA 1
ATOM 1792 C C . VAL A 1 250 ? -1.337 -19.297 37.112 1.00 55.22 250 VAL A C 1
ATOM 1794 O O . VAL A 1 250 ? -0.813 -18.692 38.046 1.00 55.22 250 VAL A O 1
ATOM 1797 N N . ASN A 1 251 ? -0.625 -19.792 36.094 1.00 50.34 251 ASN A N 1
ATOM 1798 C CA . ASN A 1 251 ? 0.827 -19.612 35.942 1.00 50.34 251 ASN A CA 1
ATOM 1799 C C . ASN A 1 251 ? 1.640 -19.980 37.207 1.00 50.34 251 ASN A C 1
ATOM 1801 O O . ASN A 1 251 ? 2.645 -19.340 37.518 1.00 50.34 251 ASN A O 1
ATOM 1805 N N . GLY A 1 252 ? 1.196 -21.000 37.951 1.00 46.09 252 GLY A N 1
ATOM 1806 C CA . GLY A 1 252 ? 1.878 -21.499 39.151 1.00 46.09 252 GLY A CA 1
ATOM 1807 C C . GLY A 1 252 ? 1.772 -20.607 40.394 1.00 46.09 252 GLY A C 1
ATOM 1808 O O . GLY A 1 252 ? 2.526 -20.813 41.341 1.00 46.09 252 GLY A O 1
ATOM 1809 N N . THR A 1 253 ? 0.869 -19.620 40.403 1.00 43.25 253 THR A N 1
ATOM 1810 C CA . THR A 1 253 ? 0.524 -18.837 41.600 1.00 43.25 253 THR A CA 1
ATOM 1811 C C . THR A 1 253 ? -0.919 -19.149 41.990 1.00 43.25 253 THR A C 1
ATOM 1813 O O . THR A 1 253 ? -1.822 -18.969 41.171 1.00 43.25 253 THR A O 1
ATOM 1816 N N . ALA A 1 254 ? -1.131 -19.611 43.226 1.00 41.25 254 ALA A N 1
ATOM 1817 C CA . ALA A 1 254 ? -2.468 -19.862 43.755 1.00 41.25 254 ALA A CA 1
ATOM 1818 C C . ALA A 1 254 ? -3.286 -18.567 43.724 1.00 41.25 254 ALA A C 1
ATOM 1820 O O . ALA A 1 254 ? -2.901 -17.569 44.336 1.00 41.25 254 ALA A O 1
ATOM 1821 N N . LEU A 1 255 ? -4.394 -18.569 42.983 1.00 48.38 255 LEU A N 1
ATOM 1822 C CA . LEU A 1 255 ? -5.292 -17.415 42.898 1.00 48.38 255 LEU A CA 1
ATOM 1823 C C . LEU A 1 255 ? -6.263 -17.341 44.079 1.00 48.38 255 LEU A C 1
ATOM 1825 O O . LEU A 1 255 ? -6.852 -16.288 44.313 1.00 48.38 255 LEU A O 1
ATOM 1829 N N . ILE A 1 256 ? -6.472 -18.452 44.786 1.00 48.41 256 ILE A N 1
ATOM 1830 C CA . ILE A 1 256 ? -7.617 -18.626 45.674 1.00 48.41 256 ILE A CA 1
ATOM 1831 C C . ILE A 1 256 ? -7.167 -19.453 46.878 1.00 48.41 256 ILE A C 1
ATOM 1833 O O . ILE A 1 256 ? -6.691 -20.571 46.731 1.00 48.41 256 ILE A O 1
ATOM 1837 N N . GLY A 1 257 ? -7.288 -18.884 48.073 1.00 40.34 257 GLY A N 1
ATOM 1838 C CA . GLY A 1 257 ? -7.294 -19.631 49.326 1.00 40.34 257 GLY A CA 1
ATOM 1839 C C . GLY A 1 257 ? -8.578 -19.274 50.078 1.00 40.34 257 GLY A C 1
ATOM 1840 O O . GLY A 1 257 ? -9.041 -18.139 49.939 1.00 40.34 257 GLY A O 1
ATOM 1841 N N . PRO A 1 258 ? -9.181 -20.199 50.843 1.00 42.38 258 PRO A N 1
ATOM 1842 C CA . PRO A 1 258 ? -10.416 -19.919 51.568 1.00 42.38 258 PRO A CA 1
ATOM 1843 C C . PRO A 1 258 ? -10.209 -18.794 52.596 1.00 42.38 258 PRO A C 1
ATOM 1845 O O . PRO A 1 258 ? -9.279 -18.847 53.405 1.00 42.38 258 PRO A O 1
ATOM 1848 N N . ASP A 1 259 ? -11.102 -17.797 52.603 1.00 46.31 259 ASP A N 1
ATOM 1849 C CA . ASP A 1 259 ? -11.322 -16.957 53.785 1.00 46.31 259 ASP A CA 1
ATOM 1850 C C . ASP A 1 259 ? -11.851 -17.863 54.921 1.00 46.31 259 ASP A C 1
ATOM 1852 O O . ASP A 1 259 ? -12.593 -18.812 54.638 1.00 46.31 259 ASP A O 1
ATOM 1856 N N . PRO A 1 260 ? -11.520 -17.603 56.202 1.00 48.72 260 PRO A N 1
ATOM 1857 C CA . PRO A 1 260 ? -12.127 -18.279 57.359 1.00 48.72 260 PRO A CA 1
ATOM 1858 C C . PRO A 1 260 ? -13.674 -18.373 57.373 1.00 48.72 260 PRO A C 1
ATOM 1860 O O . PRO A 1 260 ? -14.219 -19.113 58.192 1.00 48.72 260 PRO A O 1
ATOM 1863 N N . SER A 1 261 ? -14.373 -17.670 56.482 1.00 46.25 261 SER A N 1
ATOM 1864 C CA . SER A 1 261 ? -15.829 -17.654 56.286 1.00 46.25 261 SER A CA 1
ATOM 1865 C C . SER A 1 261 ? -16.345 -18.629 55.211 1.00 46.25 261 SER A C 1
ATOM 1867 O O . SER A 1 261 ? -17.548 -18.863 55.146 1.00 46.25 261 SER A O 1
ATOM 1869 N N . GLY A 1 262 ? -15.470 -19.212 54.380 1.00 43.78 262 GLY A N 1
ATOM 1870 C CA . GLY A 1 262 ? -15.847 -20.148 53.308 1.00 43.78 262 GLY A CA 1
ATOM 1871 C C . GLY A 1 262 ? -16.400 -19.511 52.024 1.00 43.78 262 GLY A C 1
ATOM 1872 O O . GLY A 1 262 ? -16.871 -20.245 51.157 1.00 43.78 262 GLY A O 1
ATOM 1873 N N . ASP A 1 263 ? -16.328 -18.184 51.885 1.00 42.22 263 ASP A N 1
ATOM 1874 C CA . ASP A 1 263 ? -16.737 -17.459 50.675 1.00 42.22 263 ASP A CA 1
ATOM 1875 C C . ASP A 1 263 ? -15.551 -17.209 49.725 1.00 42.22 263 ASP A C 1
ATOM 1877 O O . ASP A 1 263 ? -14.440 -16.872 50.142 1.00 42.22 263 ASP A O 1
ATOM 1881 N N . TYR A 1 264 ? -15.805 -17.351 48.422 1.00 43.81 264 TYR A N 1
ATOM 1882 C CA . TYR A 1 264 ? -14.836 -17.127 47.348 1.00 43.81 264 TYR A CA 1
ATOM 1883 C C . TYR A 1 264 ? -14.820 -15.641 46.952 1.00 43.81 264 TYR A C 1
ATOM 1885 O O . TYR A 1 264 ? -15.764 -15.153 46.334 1.00 43.81 264 TYR A O 1
ATOM 1893 N N . HIS A 1 265 ? -13.752 -14.910 47.284 1.00 37.44 265 HIS A N 1
ATOM 1894 C CA . HIS A 1 265 ? -13.569 -13.511 46.877 1.00 37.44 265 HIS A CA 1
ATOM 1895 C C . HIS A 1 265 ? -12.488 -13.398 45.792 1.00 37.44 265 HIS A C 1
ATOM 1897 O O . HIS A 1 265 ? -11.332 -13.750 46.019 1.00 37.44 265 HIS A O 1
ATOM 1903 N N . PHE A 1 266 ? -12.854 -12.869 44.622 1.00 45.91 266 PHE A N 1
ATOM 1904 C CA . PHE A 1 266 ? -11.908 -12.487 43.568 1.00 45.91 266 PHE A CA 1
ATOM 1905 C C . PHE A 1 266 ? -11.265 -11.121 43.868 1.00 45.91 266 PHE A C 1
ATOM 1907 O O . PHE A 1 266 ? -11.805 -10.317 44.635 1.00 45.91 266 PHE A O 1
ATOM 1914 N N . LEU A 1 267 ? -10.120 -10.833 43.233 1.00 40.16 267 LEU A N 1
ATOM 1915 C CA . LEU A 1 267 ? -9.593 -9.467 43.112 1.00 40.16 267 LEU A CA 1
ATOM 1916 C C . LEU A 1 267 ? -10.724 -8.546 42.625 1.00 40.16 267 LEU A C 1
ATOM 1918 O O . LEU A 1 267 ? -11.363 -8.837 41.616 1.00 40.16 267 LEU A O 1
ATOM 1922 N N . ALA A 1 268 ? -10.985 -7.455 43.346 1.00 35.38 268 ALA A N 1
ATOM 1923 C CA . ALA A 1 268 ? -12.058 -6.526 43.005 1.00 35.38 268 ALA A CA 1
ATOM 1924 C C . ALA A 1 268 ? -11.934 -6.049 41.542 1.00 35.38 268 ALA A C 1
ATOM 1926 O O . ALA A 1 268 ? -10.910 -5.475 41.171 1.00 35.38 268 ALA A O 1
ATOM 1927 N N . GLY A 1 269 ? -12.979 -6.277 40.738 1.00 37.91 269 GLY A N 1
ATOM 1928 C CA . GLY A 1 269 ? -13.075 -5.793 39.354 1.00 37.91 269 GLY A CA 1
ATOM 1929 C C . GLY A 1 269 ? -12.677 -6.786 38.254 1.00 37.91 269 GLY A C 1
ATOM 1930 O O . GLY A 1 269 ? -12.431 -6.352 37.133 1.00 37.91 269 GLY A O 1
ATOM 1931 N N . VAL A 1 270 ? -12.591 -8.095 38.526 1.00 42.88 270 VAL A N 1
ATOM 1932 C CA . VAL A 1 270 ? -12.331 -9.114 37.489 1.00 42.88 270 VAL A CA 1
ATOM 1933 C C . VAL A 1 270 ? -13.356 -10.246 37.572 1.00 42.88 270 VAL A C 1
ATOM 1935 O O . VAL A 1 270 ? -13.388 -10.960 38.570 1.00 42.88 270 VAL A O 1
ATOM 1938 N N . ASP A 1 271 ? -14.141 -10.433 36.507 1.00 47.81 271 ASP A N 1
ATOM 1939 C CA . ASP A 1 271 ? -15.061 -11.566 36.339 1.00 47.81 271 ASP A CA 1
ATOM 1940 C C . ASP A 1 271 ? -14.482 -12.595 35.355 1.00 47.81 271 ASP A C 1
ATOM 1942 O O . ASP A 1 271 ? -13.965 -12.265 34.279 1.00 47.81 271 ASP A O 1
ATOM 1946 N N . LEU A 1 272 ? -14.595 -13.874 35.720 1.00 44.50 272 LEU A N 1
ATOM 1947 C CA . LEU A 1 272 ? -14.281 -15.013 34.859 1.00 44.50 272 LEU A CA 1
ATOM 1948 C C . LEU A 1 272 ? -15.523 -15.398 34.049 1.00 44.50 272 LEU A C 1
ATOM 1950 O O . LEU A 1 272 ? -16.513 -15.867 34.608 1.00 44.50 272 LEU A O 1
ATOM 1954 N N . ILE A 1 273 ? -15.456 -15.260 32.723 1.00 45.25 273 ILE A N 1
ATOM 1955 C CA . ILE A 1 273 ? -16.493 -15.778 31.826 1.00 45.25 273 ILE A CA 1
ATOM 1956 C C . ILE A 1 273 ? -15.975 -17.088 31.234 1.00 45.25 273 ILE A C 1
ATOM 1958 O O . ILE A 1 273 ? -15.049 -17.105 30.421 1.00 45.25 273 ILE A O 1
ATOM 1962 N N . THR A 1 274 ? -16.565 -18.208 31.650 1.00 37.47 274 THR A N 1
ATOM 1963 C CA . THR A 1 274 ? -16.307 -19.507 31.022 1.00 37.47 274 THR A CA 1
ATOM 1964 C C . THR A 1 274 ? -17.139 -19.622 29.747 1.00 37.47 274 THR A C 1
ATOM 1966 O O . THR A 1 274 ? -18.369 -19.583 29.796 1.00 37.47 274 THR A O 1
ATOM 1969 N N . VAL A 1 275 ? -16.477 -19.788 28.602 1.00 38.34 275 VAL A N 1
ATOM 1970 C CA . VAL A 1 275 ? -17.109 -20.051 27.299 1.00 38.34 275 VAL A CA 1
ATOM 1971 C C . VAL A 1 275 ? -16.728 -21.474 26.868 1.00 38.34 275 VAL A C 1
ATOM 1973 O O . VAL A 1 275 ? -15.634 -21.931 27.206 1.00 38.34 275 VAL A O 1
ATOM 1976 N N . PRO A 1 276 ? -17.575 -22.229 26.140 1.00 32.81 276 PRO A N 1
ATOM 1977 C CA . PRO A 1 276 ? -17.182 -23.549 25.658 1.00 32.81 276 PRO A CA 1
ATOM 1978 C C . PRO A 1 276 ? -15.960 -23.444 24.734 1.00 32.81 276 PRO A C 1
ATOM 1980 O O . PRO A 1 276 ? -16.078 -22.990 23.599 1.00 32.81 276 PRO A O 1
ATOM 1983 N N . GLY A 1 277 ? -14.796 -23.869 25.229 1.00 39.78 277 GLY A N 1
ATOM 1984 C CA . GLY A 1 277 ? -13.543 -23.920 24.474 1.00 39.78 277 GLY A CA 1
ATOM 1985 C C . GLY A 1 277 ? -12.487 -22.873 24.839 1.00 39.78 277 GLY A C 1
ATOM 1986 O O . GLY A 1 277 ? -11.357 -23.070 24.418 1.00 39.78 277 GLY A O 1
ATOM 1987 N N . ASP A 1 278 ? -12.803 -21.841 25.635 1.00 39.41 278 ASP A N 1
ATOM 1988 C CA . ASP A 1 278 ? -11.837 -20.816 26.069 1.00 39.41 278 ASP A CA 1
ATOM 1989 C C . ASP A 1 278 ? -12.222 -20.175 27.419 1.00 39.41 278 ASP A C 1
ATOM 1991 O O . ASP A 1 278 ? -13.402 -20.006 27.740 1.00 39.41 278 ASP A O 1
ATOM 1995 N N . VAL A 1 279 ? -11.212 -19.776 28.202 1.00 42.56 279 VAL A N 1
ATOM 1996 C CA . VAL A 1 279 ? -11.376 -18.994 29.440 1.00 42.56 279 VAL A CA 1
ATOM 1997 C C . VAL A 1 279 ? -10.873 -17.574 29.203 1.00 42.56 279 VAL A C 1
ATOM 1999 O O . VAL A 1 279 ? -9.694 -17.373 28.913 1.00 42.56 279 VAL A O 1
ATOM 2002 N N . VAL A 1 280 ? -11.762 -16.586 29.332 1.00 45.19 280 VAL A N 1
ATOM 2003 C CA . VAL A 1 280 ? -11.443 -15.167 29.120 1.00 45.19 280 VAL A CA 1
ATOM 2004 C C . VAL A 1 280 ? -11.667 -14.392 30.420 1.00 45.19 280 VAL A C 1
ATOM 2006 O O . VAL A 1 280 ? -12.694 -14.551 31.080 1.00 45.19 280 VAL A O 1
ATOM 2009 N N . LEU A 1 281 ? -10.694 -13.555 30.788 1.00 48.25 281 LEU A N 1
ATOM 2010 C CA . LEU A 1 281 ? -10.782 -12.625 31.917 1.00 48.25 281 LEU A CA 1
ATOM 2011 C C . LEU A 1 281 ? -11.400 -11.307 31.433 1.00 48.25 281 LEU A C 1
ATOM 2013 O O . LEU A 1 281 ? -10.863 -10.675 30.519 1.00 48.25 281 LEU A O 1
ATOM 2017 N N . SER A 1 282 ? -12.510 -10.893 32.044 1.00 41.50 282 SER A N 1
ATOM 2018 C CA . SER A 1 282 ? -13.126 -9.584 31.815 1.00 41.50 282 SER A CA 1
ATOM 2019 C C . SER A 1 282 ? -12.838 -8.676 33.007 1.00 41.50 282 SER A C 1
ATOM 2021 O O . SER A 1 282 ? -13.081 -9.062 34.148 1.00 41.50 282 SER A O 1
ATOM 2023 N N . LEU A 1 283 ? -12.322 -7.471 32.755 1.00 40.09 283 LEU A N 1
ATOM 2024 C CA . LEU A 1 283 ? -12.264 -6.411 33.766 1.00 40.09 283 LEU A CA 1
ATOM 2025 C C . LEU A 1 283 ? -13.630 -5.711 33.799 1.00 40.09 283 LEU A C 1
ATOM 2027 O O . LEU A 1 283 ? -14.129 -5.335 32.736 1.00 40.09 283 LEU A O 1
ATOM 2031 N N . ILE A 1 284 ? -14.225 -5.582 34.986 1.00 44.41 284 ILE A N 1
ATOM 2032 C CA . ILE A 1 284 ? -15.470 -4.831 35.233 1.00 44.41 284 ILE A CA 1
ATOM 2033 C C . ILE A 1 284 ? -15.121 -3.401 35.640 1.00 44.41 284 ILE A C 1
ATOM 2035 O O . ILE A 1 284 ? -14.254 -3.246 36.532 1.00 44.41 284 ILE A O 1
#

Secondary structure (DSSP, 8-state):
------GGGEEEEEESSSSS-PEE--SEEEEEEEEEEEEEEE---TTSTT---EEEEEEEEEEEEEEEEESSS-PPPHHHHHHHTTTT--GGGTEEEEEEEETT--S-EEEEEEEEEEEEEE-SSTTEEEEEEEEEEEEEEEE---TT-SPPPPEEEEEESSS--TT-EEEEEEE--TT--EEEETTEE-S--EEEGGGTEEEEEPPTT-TT-SEEEEE-SS-EEEEETTBB--S---EE---TTS--EETTB------TT----PPTTEEEEEETTEEEEEE-

Nearest PDB structures (foldseek):
  8qhs-assembly1_A  TM=7.489E-01  e=4.247E-06  Listeria monocytogenes 10403S
  6tsv-assembly1_B  TM=7.409E-01  e=1.826E-04  Rhodobacter capsulatus DE442
  7k44-assembly1_A  TM=5.246E-01  e=3.441E-03  Bacteroides uniformis ATCC 8492
  3kdj-assembly1_A  TM=1.793E-01  e=5.447E+00  Arabidopsis thaliana
  3kdi-assembly1_A  TM=1.925E-01  e=9.118E+00  Arabidopsis thaliana

Mean predicted aligned error: 16.32 Å

Sequence (284 aa):
MVTRRLARNFGLDVSRDGAANWLRCTGVVDFGGPAFTPTKADSTDVDSGGFKSITVTDQAWSIGTKYNRLSLSGLPDPVQMLIESTEGQSGGAGELYIRIYETDGGSYAVQGRAVASLTRSKTSEPDLSEITVMFDGDGACGQISNPNGTPRLPAIVSALPGTAPTGALVTITGQNFTGTTAVAFGAVNAPGFTVLLNGTVIVVPMPAGGTDATTVTVTNAVGSATNYYGAINLGQLILTGPDANGDYDVNGTALIGPDPSGDYHFLAGVDLITVPGDVVLSLI